Protein AF-0000000080756084 (afdb_homodimer)

Nearest PDB structures (foldseek):
  3s63-assembly1_A  TM=6.497E-01  e=8.243E-01  Necator americanus
  2gtg-assem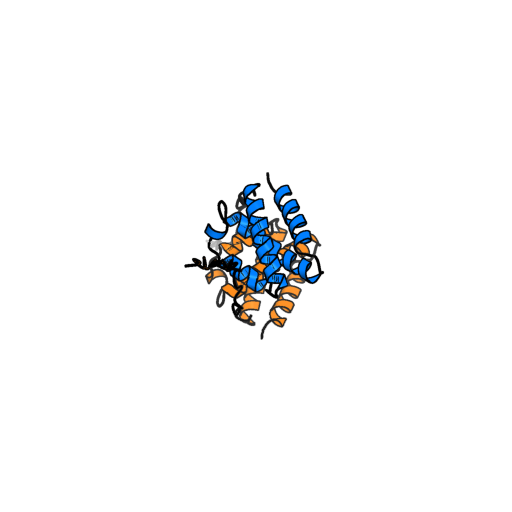bly1_A  TM=6.705E-01  e=2.806E+00  Homo sapiens
  2gtg-assembly1_A  TM=7.069E-01  e=2.444E+00  Homo sapiens
  6xtt-assembly1_B  TM=3.246E-01  e=5.661E+00  Legionella pneumophila

Solvent-accessible surface area (backbone atoms only — not comparable to full-atom values): 13579 Å² total; per-residue (Å²): 134,83,78,76,76,78,78,76,74,75,75,75,73,77,71,70,78,59,79,72,76,59,82,65,75,68,70,75,51,44,73,67,39,39,54,48,40,48,56,50,47,51,53,51,48,53,42,39,73,72,65,51,47,62,64,56,51,52,52,50,62,68,68,48,56,57,73,80,48,42,84,65,15,65,56,34,49,48,54,51,53,59,41,39,51,56,51,50,52,42,49,74,73,64,53,51,65,69,61,53,50,52,49,50,49,51,58,46,56,69,59,36,118,135,85,78,77,78,76,77,75,74,74,77,75,72,75,72,69,79,59,79,72,76,59,82,63,76,68,72,75,49,44,72,68,38,39,54,47,40,48,57,52,47,50,52,50,48,52,41,37,74,73,65,49,47,62,65,57,50,51,50,48,63,69,68,49,56,58,72,80,47,43,84,64,15,67,56,34,49,50,53,50,52,59,41,38,52,56,53,50,52,41,49,75,72,64,54,52,66,70,61,53,49,52,52,51,48,51,58,46,58,70,59,36,118

Radius of gyration: 23.46 Å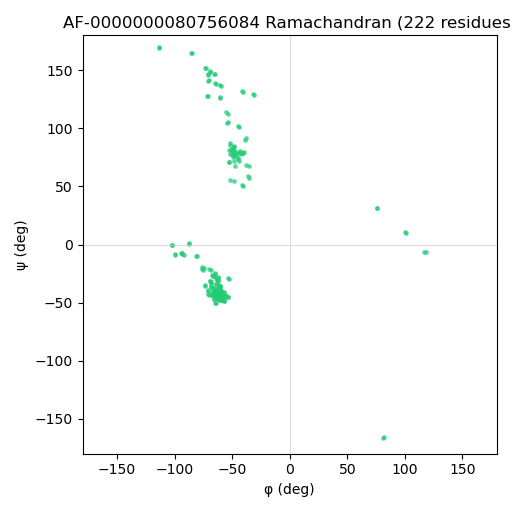; Cα contacts (8 Å, |Δi|>4): 193; chains: 2; bounding box: 44×117×63 Å

Sequence (226 aa):
MLRKTITVLGFLTLISCTPSYAKADVTPLTAEHCKTVKVMARQILIAMQQGATQYQVMQDLNHRSMMDFGKGGEIVKLYLQVNTSAFARNIKKGFRVGQILQIVDKDCNTQVEMLRKTITVLGFLTLISCTPSYAKADVTPLTAEHCKTVKVMARQILIAMQQGATQYQVMQDLNHRSMMDFGKGGEIVKLYLQVNTSAFARNIKKGFRVGQILQIVDKDCNTQVE

Structure (mmCIF, N/CA/C/O backbone):
data_AF-0000000080756084-model_v1
#
loop_
_entity.id
_entity.type
_entity.pdbx_description
1 polymer 'Uncharacterized protein'
#
loop_
_atom_site.group_PDB
_atom_site.id
_atom_site.type_symbol
_atom_site.label_atom_id
_atom_site.label_alt_id
_atom_site.label_comp_id
_atom_site.label_asym_id
_atom_site.label_entity_id
_atom_site.label_seq_id
_atom_site.pdbx_PDB_ins_code
_atom_site.Cartn_x
_atom_site.Cartn_y
_atom_site.Cartn_z
_atom_site.occupancy
_atom_site.B_iso_or_equiv
_atom_site.auth_seq_id
_atom_site.auth_comp_id
_atom_site.auth_asym_id
_atom_site.auth_atom_id
_atom_site.pdbx_PDB_model_num
ATOM 1 N N . MET A 1 1 ? 6.473 -52.312 -44.094 1 36.41 1 MET A N 1
ATOM 2 C CA . MET A 1 1 ? 6.602 -50.875 -44.031 1 36.41 1 MET A CA 1
ATOM 3 C C . MET A 1 1 ? 5.957 -50.312 -42.75 1 36.41 1 MET A C 1
ATOM 5 O O . MET A 1 1 ? 4.734 -50.344 -42.625 1 36.41 1 MET A O 1
ATOM 9 N N . LEU A 1 2 ? 6.531 -50.688 -41.562 1 47.19 2 LEU A N 1
ATOM 10 C CA . LEU A 1 2 ? 6.207 -50.312 -40.188 1 47.19 2 LEU A CA 1
ATOM 11 C C . LEU A 1 2 ? 6.141 -48.812 -40.031 1 47.19 2 LEU A C 1
ATOM 13 O O . LEU A 1 2 ? 7.129 -48.094 -40.281 1 47.19 2 LEU A O 1
ATOM 17 N N . ARG A 1 3 ? 4.969 -48.125 -40.312 1 45.34 3 ARG A N 1
ATOM 18 C CA . ARG A 1 3 ? 4.66 -46.719 -40.125 1 45.34 3 ARG A CA 1
ATOM 19 C C . ARG A 1 3 ? 4.961 -46.281 -38.688 1 45.34 3 ARG A C 1
ATOM 21 O O . ARG A 1 3 ? 4.383 -46.812 -37.75 1 45.34 3 ARG A O 1
ATOM 28 N N . LYS A 1 4 ? 6.195 -46 -38.375 1 43.94 4 LYS A N 1
ATOM 29 C CA . LYS A 1 4 ? 6.621 -45.344 -37.125 1 43.94 4 LYS A CA 1
ATOM 30 C C . LYS A 1 4 ? 5.828 -44.062 -36.906 1 43.94 4 LYS A C 1
ATOM 32 O O . LYS A 1 4 ? 5.91 -43.125 -37.688 1 43.94 4 LYS A O 1
ATOM 37 N N . THR A 1 5 ? 4.559 -44.125 -36.438 1 41.75 5 THR A N 1
ATOM 38 C CA . THR A 1 5 ? 3.82 -42.969 -35.969 1 41.75 5 THR A CA 1
ATOM 39 C C . THR A 1 5 ? 4.648 -42.156 -34.969 1 41.75 5 THR A C 1
ATOM 41 O O . THR A 1 5 ? 5.02 -42.688 -33.906 1 41.75 5 THR A O 1
ATOM 44 N N . ILE A 1 6 ? 5.535 -41.25 -35.312 1 40.22 6 ILE A N 1
ATOM 45 C CA . ILE A 1 6 ? 6.211 -40.25 -34.5 1 40.22 6 ILE A CA 1
ATOM 46 C C . ILE A 1 6 ? 5.188 -39.5 -33.656 1 40.22 6 ILE A C 1
ATOM 48 O O . ILE A 1 6 ? 4.305 -38.812 -34.188 1 40.22 6 ILE A O 1
ATOM 52 N N . THR A 1 7 ? 4.688 -40 -32.5 1 36.44 7 THR A N 1
ATOM 53 C CA . THR A 1 7 ? 3.936 -39.25 -31.5 1 36.44 7 THR A CA 1
ATOM 54 C C . THR A 1 7 ? 4.652 -37.969 -31.141 1 36.44 7 THR A C 1
ATOM 56 O O . THR A 1 7 ? 5.734 -37.969 -30.547 1 36.44 7 THR A O 1
ATOM 59 N N . VAL A 1 8 ? 4.602 -36.938 -31.969 1 39.16 8 VAL A N 1
ATOM 60 C CA . VAL A 1 8 ? 5.008 -35.594 -31.578 1 39.16 8 VAL A CA 1
ATOM 61 C C . VAL A 1 8 ? 4.277 -35.156 -30.297 1 39.16 8 VAL A C 1
ATOM 63 O O . VAL A 1 8 ? 3.062 -34.969 -30.312 1 39.16 8 VAL A O 1
ATOM 66 N N . LEU A 1 9 ? 4.629 -35.75 -29.141 1 43.31 9 LEU A N 1
ATOM 67 C CA . LEU A 1 9 ? 4.207 -35.188 -27.875 1 43.31 9 LEU A CA 1
ATOM 68 C C . LEU A 1 9 ? 4.492 -33.688 -27.844 1 43.31 9 LEU A C 1
ATOM 70 O O . LEU A 1 9 ? 5.652 -33.281 -27.797 1 43.31 9 LEU A O 1
ATOM 74 N N . GLY A 1 10 ? 3.693 -32.875 -28.438 1 38.28 10 GLY A N 1
ATOM 75 C CA . GLY A 1 10 ? 3.713 -31.422 -28.25 1 38.28 10 GLY A CA 1
ATOM 76 C C . GLY A 1 10 ? 3.867 -31.016 -26.797 1 38.28 10 GLY A C 1
ATOM 77 O O . GLY A 1 10 ? 2.975 -31.266 -25.984 1 38.28 10 GLY A O 1
ATOM 78 N N . PHE A 1 11 ? 5.082 -31.031 -26.25 1 36.97 11 PHE A N 1
ATOM 79 C CA . PHE A 1 11 ? 5.363 -30.328 -25 1 36.97 11 PHE A CA 1
ATOM 80 C C . PHE A 1 11 ? 4.746 -28.938 -25.016 1 36.97 11 PHE A C 1
ATOM 82 O O . PHE A 1 11 ? 5.234 -28.031 -25.703 1 36.97 11 PHE A O 1
ATOM 89 N N . LEU A 1 12 ? 3.426 -28.781 -24.891 1 36.09 12 LEU A N 1
ATOM 90 C CA . LEU A 1 12 ? 2.846 -27.484 -24.531 1 36.09 12 LEU A CA 1
ATOM 91 C C . LEU A 1 12 ? 3.607 -26.859 -23.359 1 36.09 12 LEU A C 1
ATOM 93 O O . LEU A 1 12 ? 3.568 -27.375 -22.25 1 36.09 12 LEU A O 1
ATOM 97 N N . THR A 1 13 ? 4.762 -26.266 -23.609 1 32.84 13 THR A N 1
ATOM 98 C CA . THR A 1 13 ? 5.367 -25.375 -22.625 1 32.84 13 THR A CA 1
ATOM 99 C C . THR A 1 13 ? 4.348 -24.359 -22.109 1 32.84 13 THR A C 1
ATOM 101 O O . THR A 1 13 ? 3.93 -23.469 -22.844 1 32.84 13 THR A O 1
ATOM 104 N N . LEU A 1 14 ? 3.436 -24.719 -21.234 1 33.22 14 LEU A N 1
ATOM 105 C CA . LEU A 1 14 ? 2.797 -23.719 -20.375 1 33.22 14 LEU A CA 1
ATOM 106 C C . LEU A 1 14 ? 3.795 -22.656 -19.938 1 33.22 14 LEU A C 1
ATOM 108 O O . LEU A 1 14 ? 4.594 -22.891 -19.031 1 33.22 14 LEU A O 1
ATOM 112 N N . ILE A 1 15 ? 4.273 -21.797 -20.891 1 33.47 15 ILE A N 1
ATOM 113 C CA . ILE A 1 15 ? 4.914 -20.562 -20.453 1 33.47 15 ILE A CA 1
ATOM 114 C C . ILE A 1 15 ? 4.043 -19.859 -19.422 1 33.47 15 ILE A C 1
ATOM 116 O O . ILE A 1 15 ? 2.984 -19.328 -19.75 1 33.47 15 ILE A O 1
ATOM 120 N N . SER A 1 16 ? 3.979 -20.406 -18.25 1 33.06 16 SER A N 1
ATOM 121 C CA . SER A 1 16 ? 3.461 -19.594 -17.156 1 33.06 16 SER A CA 1
ATOM 122 C C . SER A 1 16 ? 3.977 -18.172 -17.234 1 33.06 16 SER A C 1
ATOM 124 O O . SER A 1 16 ? 5.184 -17.938 -17.156 1 33.06 16 SER A O 1
ATOM 126 N N . CYS A 1 17 ? 3.406 -17.328 -18.094 1 36.5 17 CYS A N 1
ATOM 127 C CA . CYS A 1 17 ? 3.656 -15.898 -18.047 1 36.5 17 CYS A CA 1
ATOM 128 C C . CYS A 1 17 ? 3.805 -15.414 -16.609 1 36.5 17 CYS A C 1
ATOM 130 O O . CYS A 1 17 ? 2.811 -15.133 -15.938 1 36.5 17 CYS A O 1
ATOM 132 N N . THR A 1 18 ? 4.746 -15.953 -15.898 1 40.41 18 THR A N 1
ATOM 133 C CA . THR A 1 18 ? 5.043 -15.297 -14.633 1 40.41 18 THR A CA 1
ATOM 134 C C . THR A 1 18 ? 5.363 -13.82 -14.852 1 40.41 18 THR A C 1
ATOM 136 O O . THR A 1 18 ? 6.168 -13.477 -15.727 1 40.41 18 THR A O 1
ATOM 139 N N . PRO A 1 19 ? 4.461 -12.984 -14.531 1 41.97 19 PRO A N 1
ATOM 140 C CA . PRO A 1 19 ? 4.895 -11.586 -14.648 1 41.97 19 PRO A CA 1
ATOM 141 C C . PRO A 1 19 ? 6.344 -11.383 -14.219 1 41.97 19 PRO A C 1
ATOM 143 O O . PRO A 1 19 ? 6.742 -11.844 -13.148 1 41.97 19 PRO A O 1
ATOM 146 N N . SER A 1 20 ? 7.27 -11.469 -15.164 1 41.06 20 SER A N 1
ATOM 147 C CA . SER A 1 20 ? 8.664 -11.125 -14.898 1 41.06 20 SER A CA 1
ATOM 148 C C . SER A 1 20 ? 8.773 -9.852 -14.078 1 41.06 20 SER A C 1
ATOM 150 O O . SER A 1 20 ? 8.398 -8.773 -14.547 1 41.06 20 SER A O 1
ATOM 152 N N . TYR A 1 21 ? 8.57 -9.984 -12.82 1 44.44 21 TYR A N 1
ATOM 153 C CA . TYR A 1 21 ? 9.008 -8.82 -12.062 1 44.44 21 TYR A CA 1
ATOM 154 C C . TYR A 1 21 ? 10.445 -8.461 -12.406 1 44.44 21 TYR A C 1
ATOM 156 O O . TYR A 1 21 ? 11.391 -9.07 -11.891 1 44.44 21 TYR A O 1
ATOM 164 N N . ALA A 1 22 ? 10.688 -8.242 -13.758 1 41.91 22 ALA A N 1
ATOM 165 C CA . ALA A 1 22 ? 12.016 -7.695 -14.047 1 41.91 22 ALA A CA 1
ATOM 166 C C . ALA A 1 22 ? 12.5 -6.805 -12.906 1 41.91 22 ALA A C 1
ATOM 168 O O . ALA A 1 22 ? 11.703 -6.152 -12.234 1 41.91 22 ALA A O 1
ATOM 169 N N . LYS A 1 23 ? 13.688 -7.066 -12.453 1 48.66 23 LYS A N 1
ATOM 170 C CA . LYS A 1 23 ? 14.367 -6.148 -11.539 1 48.66 23 LYS A CA 1
ATOM 171 C C . LYS A 1 23 ? 14.148 -4.695 -11.953 1 48.66 23 LYS A C 1
ATOM 173 O O . LYS A 1 23 ? 14.891 -4.16 -12.781 1 48.66 23 LYS A O 1
ATOM 178 N N . ALA A 1 24 ? 12.93 -4.379 -12.164 1 49.09 24 ALA A N 1
ATOM 179 C CA . ALA A 1 24 ? 12.805 -2.949 -12.438 1 49.09 24 ALA A CA 1
ATOM 180 C C . ALA A 1 24 ? 13.648 -2.127 -11.469 1 49.09 24 ALA A C 1
ATOM 182 O O . ALA A 1 24 ? 13.547 -2.303 -10.25 1 49.09 24 ALA A O 1
ATOM 183 N N . ASP A 1 25 ? 14.711 -1.733 -11.961 1 57.78 25 ASP A N 1
ATOM 184 C CA . ASP A 1 25 ? 15.586 -0.833 -11.219 1 57.78 25 ASP A CA 1
ATOM 185 C C . ASP A 1 25 ? 14.797 0.332 -10.617 1 57.78 25 ASP A C 1
ATOM 187 O O . ASP A 1 25 ? 14.281 1.179 -11.352 1 57.78 25 ASP A O 1
ATOM 191 N N . VAL A 1 26 ? 14.156 0.01 -9.477 1 63.12 26 VAL A N 1
ATOM 192 C CA . VAL A 1 26 ? 13.586 1.165 -8.797 1 63.12 26 VAL A CA 1
ATOM 193 C C . VAL A 1 26 ? 14.656 2.225 -8.578 1 63.12 26 VAL A C 1
ATOM 195 O O . VAL A 1 26 ? 15.773 1.908 -8.156 1 63.12 26 VAL A O 1
ATOM 198 N N . THR A 1 27 ? 14.492 3.311 -9.258 1 74.38 27 THR A N 1
ATOM 199 C CA . THR A 1 27 ? 15.375 4.441 -8.992 1 74.38 27 THR A CA 1
ATOM 200 C C . THR A 1 27 ? 15.625 4.59 -7.492 1 74.38 27 THR A C 1
ATOM 202 O O . THR A 1 27 ? 14.688 4.512 -6.691 1 74.38 27 THR A O 1
ATOM 205 N N . PRO A 1 28 ? 16.844 4.723 -7.195 1 83.88 28 PRO A N 1
ATOM 206 C CA . PRO A 1 28 ? 17.156 4.828 -5.766 1 83.88 28 PRO A CA 1
ATOM 207 C C . PRO A 1 28 ? 16.594 6.098 -5.133 1 83.88 28 PRO A C 1
ATOM 209 O O . PRO A 1 28 ? 16.5 7.137 -5.793 1 83.88 28 PRO A O 1
ATOM 212 N N . LEU A 1 29 ? 16.234 5.988 -3.963 1 90.69 29 LEU A N 1
ATOM 213 C CA . LEU A 1 29 ? 15.797 7.125 -3.16 1 90.69 29 LEU A CA 1
ATOM 214 C C . LEU A 1 29 ? 16.938 8.109 -2.951 1 90.69 29 LEU A C 1
ATOM 216 O O . LEU A 1 29 ? 18.094 7.703 -2.752 1 90.69 29 LEU A O 1
ATOM 220 N N . THR A 1 30 ? 16.719 9.414 -3.031 1 91.31 30 THR A N 1
ATOM 221 C CA . THR A 1 30 ? 17.672 10.469 -2.705 1 91.31 30 THR A CA 1
ATOM 222 C C . THR A 1 30 ? 17.203 11.258 -1.488 1 91.31 30 THR A C 1
ATOM 224 O O . THR A 1 30 ? 16.047 11.133 -1.06 1 91.31 30 THR A O 1
ATOM 227 N N . ALA A 1 31 ? 18.109 12.102 -0.979 1 92.06 31 ALA A N 1
ATOM 228 C CA . ALA A 1 31 ? 17.766 12.953 0.156 1 92.06 31 ALA A CA 1
ATOM 229 C C . ALA A 1 31 ? 16.609 13.883 -0.194 1 92.06 31 ALA A C 1
ATOM 231 O O . ALA A 1 31 ? 15.75 14.172 0.651 1 92.06 31 ALA A O 1
ATOM 232 N N . GLU A 1 32 ? 16.578 14.328 -1.408 1 92.81 32 GLU A N 1
ATOM 233 C CA . GLU A 1 32 ? 15.5 15.211 -1.856 1 92.81 32 GLU A CA 1
ATOM 234 C C . GLU A 1 32 ? 14.156 14.484 -1.862 1 92.81 32 GLU A C 1
ATOM 236 O O . GLU A 1 32 ? 13.133 15.062 -1.486 1 92.81 32 GLU A O 1
ATOM 241 N N . HIS A 1 33 ? 14.117 13.289 -2.285 1 94.56 33 HIS A N 1
ATOM 242 C CA . HIS A 1 33 ? 12.906 12.492 -2.215 1 94.56 33 HIS A CA 1
ATOM 243 C C . HIS A 1 33 ? 12.398 12.383 -0.78 1 94.56 33 HIS A C 1
ATOM 245 O O . HIS A 1 33 ? 11.195 12.523 -0.53 1 94.56 33 HIS A O 1
ATOM 251 N N . CYS A 1 34 ? 13.375 12.195 0.138 1 96.25 34 CYS A N 1
ATOM 252 C CA . CYS A 1 34 ? 12.992 11.977 1.527 1 96.25 34 CYS A CA 1
ATOM 253 C C . CYS A 1 34 ? 12.391 13.234 2.137 1 96.25 34 CYS A C 1
ATOM 255 O O . CYS A 1 34 ? 11.492 13.156 2.979 1 96.25 34 CYS A O 1
ATOM 257 N N . LYS A 1 35 ? 12.875 14.375 1.682 1 94.88 35 LYS A N 1
ATOM 258 C CA . LYS A 1 35 ? 12.258 15.625 2.121 1 94.88 35 LYS A CA 1
ATOM 259 C C . LYS A 1 35 ? 10.805 15.703 1.673 1 94.88 35 LYS A C 1
ATOM 261 O O . LYS A 1 35 ? 9.922 16.047 2.463 1 94.88 35 LYS A O 1
ATOM 266 N N . THR A 1 36 ? 10.609 15.375 0.479 1 95.56 36 THR A N 1
ATOM 267 C CA . THR A 1 36 ? 9.258 15.398 -0.064 1 95.56 36 THR A CA 1
ATOM 268 C C . THR A 1 36 ? 8.383 14.344 0.61 1 95.56 36 THR A C 1
ATOM 270 O O . THR A 1 36 ? 7.23 14.609 0.947 1 95.56 36 THR A O 1
ATOM 273 N N . VAL A 1 37 ? 8.906 13.141 0.832 1 96.75 37 VAL A N 1
ATOM 274 C CA . VAL A 1 37 ? 8.203 12.07 1.525 1 96.75 37 VAL A CA 1
ATOM 275 C C . VAL A 1 37 ? 7.738 12.555 2.896 1 96.75 37 VAL A C 1
ATOM 277 O O . VAL A 1 37 ? 6.59 12.336 3.285 1 96.75 37 VAL A O 1
ATOM 280 N N . LYS A 1 38 ? 8.578 13.219 3.562 1 96.81 38 LYS A N 1
ATOM 281 C CA . LYS A 1 38 ? 8.25 13.68 4.91 1 96.81 38 LYS A CA 1
ATOM 282 C C . LYS A 1 38 ? 7.078 14.656 4.887 1 96.81 38 LYS A C 1
ATOM 284 O O . LYS A 1 38 ? 6.16 14.547 5.703 1 96.81 38 LYS A O 1
ATOM 289 N N . VAL A 1 39 ? 7.129 15.555 3.996 1 95.94 39 VAL A N 1
ATOM 290 C CA . VAL A 1 39 ? 6.07 16.547 3.875 1 95.94 39 VAL A CA 1
ATOM 291 C C . VAL A 1 39 ? 4.746 15.859 3.555 1 95.94 39 VAL A C 1
ATOM 293 O O . VAL A 1 39 ? 3.734 16.109 4.211 1 95.94 39 VAL A O 1
ATOM 296 N N . MET A 1 40 ? 4.762 15.023 2.666 1 96.69 40 MET A N 1
ATOM 297 C CA . MET A 1 40 ? 3.531 14.375 2.225 1 96.69 40 MET A CA 1
ATOM 298 C C . MET A 1 40 ? 3.051 13.359 3.26 1 96.69 40 MET A C 1
ATOM 300 O O . MET A 1 40 ? 1.847 13.195 3.459 1 96.69 40 MET A O 1
ATOM 304 N N . ALA A 1 41 ? 4.004 12.703 3.918 1 97.88 41 ALA A N 1
ATOM 305 C CA . ALA A 1 41 ? 3.635 11.797 5.004 1 97.88 41 ALA A CA 1
ATOM 306 C C . ALA A 1 41 ? 2.893 12.539 6.109 1 97.88 41 ALA A C 1
ATOM 308 O O . ALA A 1 41 ? 1.926 12.023 6.676 1 97.88 41 ALA A O 1
ATOM 309 N N . ARG A 1 42 ? 3.342 13.734 6.406 1 97.88 42 ARG A N 1
ATOM 310 C CA . ARG A 1 42 ? 2.654 14.531 7.414 1 97.88 42 ARG A CA 1
ATOM 311 C C . ARG A 1 42 ? 1.196 14.766 7.027 1 97.88 42 ARG A C 1
ATOM 313 O O . ARG A 1 42 ? 0.299 14.617 7.859 1 97.88 42 ARG A O 1
ATOM 320 N N . GLN A 1 43 ? 1.003 15.062 5.789 1 96.94 43 GLN A N 1
ATOM 321 C CA . GLN A 1 43 ? -0.355 15.289 5.305 1 96.94 43 GLN A CA 1
ATOM 322 C C . GLN A 1 43 ? -1.198 14.023 5.414 1 96.94 43 GLN A C 1
ATOM 324 O O . GLN A 1 43 ? -2.35 14.07 5.852 1 96.94 43 GLN A O 1
ATOM 329 N N . ILE A 1 44 ? -0.677 12.969 5.066 1 97.75 44 ILE A N 1
ATOM 330 C CA . ILE A 1 44 ? -1.36 11.68 5.113 1 97.75 44 ILE A CA 1
ATOM 331 C C . ILE A 1 44 ? -1.71 11.328 6.559 1 97.75 44 ILE A C 1
ATOM 333 O O . ILE A 1 44 ? -2.848 10.961 6.859 1 97.75 44 ILE A O 1
ATOM 337 N N . LEU A 1 45 ? -0.757 11.5 7.449 1 98.06 45 LEU A N 1
ATOM 338 C CA 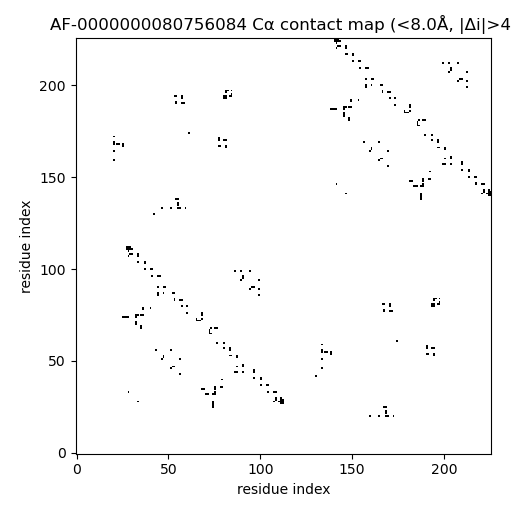. LEU A 1 45 ? -0.951 11.164 8.852 1 98.06 45 LEU A CA 1
ATOM 339 C C . LEU A 1 45 ? -2.016 12.047 9.492 1 98.06 45 LEU A C 1
ATOM 341 O O . LEU A 1 45 ? -2.848 11.57 10.266 1 98.06 45 LEU A O 1
ATOM 345 N N . ILE A 1 46 ? -2.029 13.297 9.156 1 97.19 46 ILE A N 1
ATOM 346 C CA . ILE A 1 46 ? -3.043 14.219 9.664 1 97.19 46 ILE A CA 1
ATOM 347 C C . ILE A 1 46 ? -4.418 13.805 9.141 1 97.19 46 ILE A C 1
ATOM 349 O O . ILE A 1 46 ? -5.391 13.758 9.898 1 97.19 46 ILE A O 1
ATOM 353 N N . ALA A 1 47 ? -4.473 13.461 7.891 1 96.25 47 ALA A N 1
ATOM 354 C CA . ALA A 1 47 ? -5.734 13 7.324 1 96.25 47 ALA A CA 1
ATOM 355 C C . ALA A 1 47 ? -6.227 11.742 8.039 1 96.25 47 ALA A C 1
ATOM 357 O O . ALA A 1 47 ? -7.418 11.617 8.328 1 96.25 47 ALA A O 1
ATOM 358 N N . MET A 1 48 ? -5.328 10.883 8.32 1 95.75 48 MET A N 1
ATOM 359 C CA . MET A 1 48 ? -5.703 9.641 8.984 1 95.75 48 MET A CA 1
ATOM 360 C C . MET A 1 48 ? -6.16 9.906 10.422 1 95.75 48 MET A C 1
ATOM 362 O O . MET A 1 48 ? -7.078 9.258 10.914 1 95.75 48 MET A O 1
ATOM 366 N N . GLN A 1 49 ? -5.547 10.812 11.039 1 95.19 49 GLN A N 1
ATOM 367 C CA . GLN A 1 49 ? -5.973 11.195 12.375 1 95.19 49 GLN A CA 1
ATOM 368 C C . GLN A 1 49 ? -7.391 11.766 12.359 1 95.19 49 GLN A C 1
ATOM 370 O O . GLN A 1 49 ? -8.117 11.648 13.352 1 95.19 49 GLN A O 1
ATOM 375 N N . GLN A 1 50 ? -7.684 12.328 11.297 1 93.75 50 GLN A N 1
ATOM 376 C CA . GLN A 1 50 ? -9 12.93 11.148 1 93.75 50 GLN A CA 1
ATOM 377 C C . GLN A 1 50 ? -10.023 11.922 10.633 1 93.75 50 GLN A C 1
ATOM 379 O O . GLN A 1 50 ? -11.172 12.273 10.352 1 93.75 50 GLN A O 1
ATOM 384 N N . GLY A 1 51 ? -9.609 10.625 10.398 1 92.56 51 GLY A N 1
ATOM 385 C CA . GLY A 1 51 ? -10.586 9.586 10.109 1 92.56 51 GLY A CA 1
ATOM 386 C C . GLY A 1 51 ? -10.414 8.969 8.734 1 92.56 51 GLY A C 1
ATOM 387 O O . GLY A 1 51 ? -11.117 8.023 8.383 1 92.56 51 GLY A O 1
ATOM 388 N N . ALA A 1 52 ? -9.484 9.523 7.891 1 94.06 52 ALA A N 1
ATOM 389 C CA . ALA A 1 52 ? -9.258 8.906 6.586 1 94.06 52 ALA A CA 1
ATOM 390 C C . ALA A 1 52 ? -8.781 7.465 6.727 1 94.06 52 ALA A C 1
ATOM 392 O O . ALA A 1 52 ? -7.93 7.164 7.566 1 94.06 52 ALA A O 1
ATOM 393 N N . THR A 1 53 ? -9.32 6.609 5.914 1 92.06 53 THR A N 1
ATOM 394 C CA . THR A 1 53 ? -8.906 5.211 5.91 1 92.06 53 THR A CA 1
ATOM 395 C C . THR A 1 53 ? -7.684 5.016 5.02 1 92.06 53 THR A C 1
ATOM 397 O O . THR A 1 53 ? -7.344 5.887 4.219 1 92.06 53 THR A O 1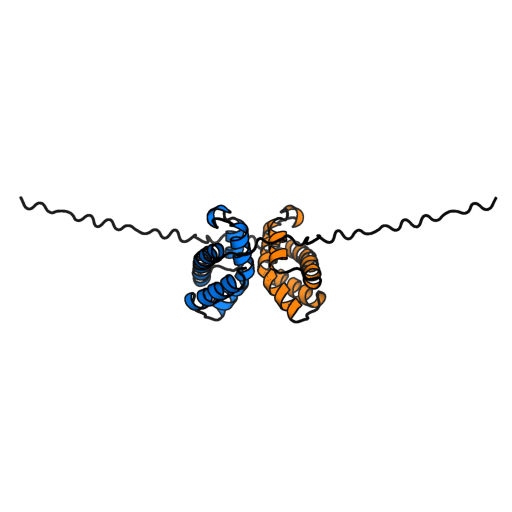
ATOM 400 N N . GLN A 1 54 ? -7.051 3.896 5.184 1 93.62 54 GLN A N 1
ATOM 401 C CA . GLN A 1 54 ? -5.922 3.568 4.32 1 93.62 54 GLN A CA 1
ATOM 402 C C . GLN A 1 54 ? -6.363 3.453 2.863 1 93.62 54 GLN A C 1
ATOM 404 O O . GLN A 1 54 ? -5.594 3.766 1.951 1 93.62 54 GLN A O 1
ATOM 409 N N . TYR A 1 55 ? -7.609 3.094 2.607 1 92.81 55 TYR A N 1
ATOM 410 C CA . TYR A 1 55 ? -8.141 3 1.251 1 92.81 55 TYR A CA 1
ATOM 411 C C . TYR A 1 55 ? -8.305 4.383 0.635 1 92.81 55 TYR A C 1
ATOM 413 O O . TYR A 1 55 ? -7.953 4.602 -0.526 1 92.81 55 TYR A O 1
ATOM 421 N N . GLN A 1 56 ? -8.789 5.266 1.379 1 93.06 56 GLN A N 1
ATOM 422 C CA . GLN A 1 56 ? -8.953 6.637 0.903 1 93.06 56 GLN A CA 1
ATOM 423 C C . GLN A 1 56 ? -7.602 7.281 0.608 1 93.06 56 GLN A C 1
ATOM 425 O O . GLN A 1 56 ? -7.441 7.957 -0.409 1 93.06 56 GLN A O 1
ATOM 430 N N . VAL A 1 57 ? -6.68 7.004 1.426 1 96.38 57 VAL A N 1
ATOM 431 C CA . VAL A 1 57 ? -5.332 7.531 1.231 1 96.38 57 VAL A CA 1
ATOM 432 C C . VAL A 1 57 ? -4.719 6.93 -0.03 1 96.38 57 VAL A C 1
ATOM 434 O O . VAL A 1 57 ? -4.16 7.648 -0.861 1 96.38 57 VAL A O 1
ATOM 437 N N . MET A 1 58 ? -4.836 5.656 -0.157 1 96.19 58 MET A N 1
ATOM 438 C CA . MET A 1 58 ? -4.277 4.98 -1.321 1 96.19 58 MET A CA 1
ATOM 439 C C . MET A 1 58 ? -4.938 5.465 -2.605 1 96.19 58 MET A C 1
ATOM 441 O O . MET A 1 58 ? -4.262 5.676 -3.617 1 96.19 58 MET A O 1
ATOM 445 N N . GLN A 1 59 ? -6.215 5.719 -2.586 1 94.31 59 GLN A N 1
ATOM 446 C CA . GLN A 1 59 ? -6.938 6.258 -3.732 1 94.31 59 GLN A CA 1
ATOM 447 C C . GLN A 1 59 ? -6.43 7.648 -4.105 1 94.31 59 GLN A C 1
ATOM 449 O O . GLN A 1 59 ? -6.219 7.941 -5.285 1 94.31 59 GLN A O 1
ATOM 454 N N . ASP A 1 60 ? -6.273 8.398 -3.143 1 94.44 60 ASP A N 1
ATOM 455 C CA . ASP A 1 60 ? -5.746 9.742 -3.359 1 94.44 60 ASP A CA 1
ATOM 456 C C . ASP A 1 60 ? -4.363 9.695 -4.004 1 94.44 60 ASP A C 1
ATOM 458 O O . ASP A 1 60 ? -4.105 10.398 -4.984 1 94.44 60 ASP A O 1
ATOM 462 N N . LEU A 1 61 ? -3.488 8.828 -3.447 1 96.69 61 LEU A N 1
ATOM 463 C CA . LEU A 1 61 ? -2.139 8.688 -3.982 1 96.69 61 LEU A CA 1
ATOM 464 C C . LEU A 1 61 ? -2.176 8.203 -5.426 1 96.69 61 LEU A C 1
ATOM 466 O O . LEU A 1 61 ? -1.353 8.617 -6.246 1 96.69 61 LEU A O 1
ATOM 470 N N . ASN A 1 62 ? -3.088 7.395 -5.73 1 94.44 62 ASN A N 1
ATOM 471 C CA . ASN A 1 62 ? -3.211 6.863 -7.082 1 94.44 62 ASN A CA 1
ATOM 472 C C . ASN A 1 62 ? -3.646 7.938 -8.07 1 94.44 62 ASN A C 1
ATOM 474 O O . ASN A 1 62 ? -3.244 7.914 -9.234 1 94.44 62 ASN A O 1
ATOM 478 N N . HIS A 1 63 ? -4.379 8.836 -7.656 1 92.56 63 HIS A N 1
ATOM 479 C CA . HIS A 1 63 ? -4.996 9.781 -8.578 1 92.56 63 HIS A CA 1
ATOM 480 C C . HIS A 1 63 ? -4.227 11.102 -8.617 1 92.56 63 HIS A C 1
ATOM 482 O O . HIS A 1 63 ? -4.477 11.945 -9.477 1 92.56 63 HIS A O 1
ATOM 488 N N . ARG A 1 64 ? -3.326 11.18 -7.75 1 92.62 64 ARG A N 1
ATOM 489 C CA . ARG A 1 64 ? -2.555 12.414 -7.715 1 92.62 64 ARG A CA 1
ATOM 490 C C . ARG A 1 64 ? -1.626 12.516 -8.922 1 92.62 64 ARG A C 1
ATOM 492 O O . ARG A 1 64 ? -1.085 11.508 -9.383 1 92.62 64 ARG A O 1
ATOM 499 N N . SER A 1 65 ? -1.513 13.727 -9.266 1 92.38 65 SER A N 1
ATOM 500 C CA . SER A 1 65 ? -0.566 13.961 -10.352 1 92.38 65 SER A CA 1
ATOM 501 C C . SER A 1 65 ? 0.87 13.727 -9.891 1 92.38 65 SER A C 1
ATOM 503 O O . SER A 1 65 ? 1.221 14.031 -8.75 1 92.38 65 SER A O 1
ATOM 505 N N . MET A 1 66 ? 1.666 13.258 -10.914 1 89.69 66 MET A N 1
ATOM 506 C CA . MET A 1 66 ? 3.072 13.023 -10.594 1 89.69 66 MET A CA 1
ATOM 507 C C . MET A 1 66 ? 3.77 14.336 -10.242 1 89.69 66 MET A C 1
ATOM 509 O O . MET A 1 66 ? 4.719 14.344 -9.461 1 89.69 66 MET A O 1
ATOM 513 N N . MET A 1 67 ? 3.266 15.422 -10.727 1 88.75 67 MET A N 1
ATOM 514 C CA . MET A 1 67 ? 3.842 16.734 -10.438 1 88.75 67 MET A CA 1
ATOM 515 C C . MET A 1 67 ? 3.668 17.094 -8.969 1 88.75 67 MET A C 1
ATOM 517 O O . MET A 1 67 ? 4.5 17.797 -8.398 1 88.75 67 MET A O 1
ATOM 521 N N . ASP A 1 68 ? 2.688 16.562 -8.336 1 88.75 68 ASP A N 1
ATOM 522 C CA . ASP A 1 68 ? 2.41 16.828 -6.93 1 88.75 68 ASP A CA 1
ATOM 523 C C . ASP A 1 68 ? 3.475 16.203 -6.031 1 88.75 68 ASP A C 1
ATOM 525 O O . ASP A 1 68 ? 3.654 16.625 -4.887 1 88.75 68 ASP A O 1
ATOM 529 N N . PHE A 1 69 ? 4.145 15.227 -6.621 1 91.44 69 PHE A N 1
ATOM 530 C CA . PHE A 1 69 ? 5.152 14.523 -5.836 1 91.44 69 PHE A CA 1
ATOM 531 C C . PHE A 1 69 ? 6.531 15.133 -6.055 1 91.44 69 PHE A C 1
ATOM 533 O O . PHE A 1 69 ? 7.5 14.742 -5.402 1 91.44 69 PHE A O 1
ATOM 540 N N . GLY A 1 70 ? 6.637 16.047 -6.988 1 86.62 70 GLY A N 1
ATOM 541 C CA . GLY A 1 70 ? 7.91 16.688 -7.266 1 86.62 70 GLY A CA 1
ATOM 542 C C . GLY A 1 70 ? 8.812 15.859 -8.156 1 86.62 70 GLY A C 1
ATOM 543 O O . GLY A 1 70 ? 8.352 14.93 -8.836 1 86.62 70 GLY A O 1
ATOM 544 N N . LYS A 1 71 ? 10.172 16.297 -8.219 1 86.12 71 LYS A N 1
ATOM 545 C CA . LYS A 1 71 ? 11.164 15.562 -9 1 86.12 71 LYS A CA 1
ATOM 546 C C . LYS A 1 71 ? 11.32 14.133 -8.5 1 86.12 71 LYS A C 1
ATOM 548 O O . LYS A 1 71 ? 11.508 13.906 -7.301 1 86.12 71 LYS A O 1
ATOM 553 N N . GLY A 1 72 ? 11.188 13.203 -9.445 1 88.31 72 GLY A N 1
ATOM 554 C CA . GLY A 1 72 ? 11.211 11.805 -9.039 1 88.31 72 GLY A CA 1
ATOM 555 C C . GLY A 1 72 ? 9.914 11.352 -8.383 1 88.31 72 GLY A C 1
ATOM 556 O O . GLY A 1 72 ? 9.938 10.547 -7.449 1 88.31 72 GLY A O 1
ATOM 557 N N . GLY A 1 73 ? 8.867 11.883 -8.75 1 92 73 GLY A N 1
ATOM 558 C CA . GLY A 1 73 ? 7.555 11.688 -8.148 1 92 73 GLY A CA 1
ATOM 559 C C . GLY A 1 73 ? 7.164 10.227 -8.023 1 92 73 GLY A C 1
ATOM 560 O O . GLY A 1 73 ? 6.496 9.836 -7.062 1 92 73 GLY A O 1
ATOM 561 N N . GLU A 1 74 ? 7.672 9.484 -8.938 1 91.94 74 GLU A N 1
ATOM 562 C CA . GLU A 1 74 ? 7.289 8.07 -8.906 1 91.94 74 GLU A CA 1
ATOM 563 C C . GLU A 1 74 ? 7.848 7.379 -7.672 1 91.94 74 GLU A C 1
ATOM 565 O O . GLU A 1 74 ? 7.145 6.613 -7.012 1 91.94 74 GLU A O 1
ATOM 570 N N . ILE A 1 75 ? 9.016 7.652 -7.344 1 93.38 75 ILE A N 1
ATOM 571 C CA . ILE A 1 75 ? 9.648 6.996 -6.207 1 93.38 75 ILE A CA 1
ATOM 572 C C . ILE A 1 75 ? 9.023 7.496 -4.906 1 93.38 75 ILE A C 1
ATOM 574 O O . ILE A 1 75 ? 8.844 6.727 -3.963 1 93.38 75 ILE A O 1
ATOM 578 N N . VAL A 1 76 ? 8.75 8.75 -4.871 1 95.62 76 VAL A N 1
ATOM 579 C CA . VAL A 1 76 ? 8.086 9.32 -3.703 1 95.62 76 VAL A CA 1
ATOM 580 C C . VAL A 1 76 ? 6.719 8.672 -3.51 1 95.62 76 VAL A C 1
ATOM 582 O O . VAL A 1 76 ? 6.391 8.219 -2.41 1 95.62 76 VAL A O 1
ATOM 585 N N . LYS A 1 77 ? 6.012 8.594 -4.566 1 96.81 77 LYS A N 1
ATOM 586 C CA . LYS A 1 77 ? 4.699 7.953 -4.539 1 96.81 77 LYS A CA 1
ATOM 587 C C . LYS A 1 77 ? 4.805 6.508 -4.059 1 96.81 77 LYS A C 1
ATOM 589 O O . LYS A 1 77 ? 4.055 6.086 -3.178 1 96.81 77 LYS A O 1
ATOM 594 N N . LEU A 1 78 ? 5.738 5.816 -4.613 1 95.75 78 LEU A N 1
ATOM 595 C CA . LEU A 1 78 ? 5.938 4.414 -4.273 1 95.75 78 LEU A CA 1
ATOM 596 C C . LEU A 1 78 ? 6.246 4.254 -2.787 1 95.75 78 LEU A C 1
ATOM 598 O O . LEU A 1 78 ? 5.664 3.395 -2.117 1 95.75 78 LEU A O 1
ATOM 602 N N . TYR A 1 79 ? 7.086 5.051 -2.322 1 95.56 79 TYR A N 1
ATOM 603 C CA . TYR A 1 79 ? 7.457 4.973 -0.915 1 95.56 79 TYR A CA 1
ATOM 604 C C . TYR A 1 79 ? 6.254 5.219 -0.016 1 95.56 79 TYR A C 1
ATOM 606 O O . TYR A 1 79 ? 6.047 4.496 0.965 1 95.56 79 TYR A O 1
ATOM 614 N N . LEU A 1 80 ? 5.484 6.219 -0.369 1 97.62 80 LEU A N 1
ATOM 615 C CA . LEU A 1 80 ? 4.309 6.551 0.425 1 97.62 80 LEU A CA 1
ATOM 616 C C . LEU A 1 80 ? 3.273 5.434 0.357 1 97.62 80 LEU A C 1
ATOM 618 O O . LEU A 1 80 ? 2.682 5.066 1.375 1 97.62 80 LEU A O 1
ATOM 622 N N . GLN A 1 81 ? 3.092 4.875 -0.762 1 97.25 81 GLN A N 1
ATOM 623 C CA . GLN A 1 81 ? 2.133 3.787 -0.933 1 97.25 81 GLN A CA 1
ATOM 624 C C . GLN A 1 81 ? 2.525 2.57 -0.1 1 97.25 81 GLN A C 1
ATOM 626 O O . GLN A 1 81 ? 1.697 2.012 0.621 1 97.25 81 GLN A O 1
ATOM 631 N N . VAL A 1 82 ? 3.771 2.232 -0.122 1 96.94 82 VAL A N 1
ATOM 632 C CA . VAL A 1 82 ? 4.266 1.057 0.587 1 96.94 82 VAL A CA 1
ATOM 633 C C . VAL A 1 82 ? 4.117 1.262 2.094 1 96.94 82 VAL A C 1
ATOM 635 O O . VAL A 1 82 ? 3.85 0.312 2.832 1 96.94 82 VAL A O 1
ATOM 638 N N . ASN A 1 83 ? 4.121 2.455 2.547 1 97 83 ASN A N 1
ATOM 639 C CA . ASN A 1 83 ? 4.137 2.715 3.982 1 97 83 ASN A CA 1
ATOM 640 C C . ASN A 1 83 ? 2.756 3.115 4.496 1 97 83 ASN A C 1
ATOM 642 O O . ASN A 1 83 ? 2.566 3.311 5.695 1 97 83 ASN A O 1
ATOM 646 N N . THR A 1 84 ? 1.818 3.174 3.617 1 97.62 84 THR A N 1
ATOM 647 C CA . THR A 1 84 ? 0.48 3.631 3.973 1 97.62 84 THR A CA 1
ATOM 648 C C . THR A 1 84 ? -0.113 2.758 5.078 1 97.62 84 THR A C 1
ATOM 650 O O . THR A 1 84 ? -0.646 3.273 6.062 1 97.62 84 THR A O 1
ATOM 653 N N . SER A 1 85 ? -0.001 1.494 4.961 1 95.44 85 SER A N 1
ATOM 654 C CA . SER A 1 85 ? -0.571 0.608 5.973 1 95.44 85 SER A CA 1
ATOM 655 C C . SER A 1 85 ? 0.146 0.761 7.309 1 95.44 85 SER A C 1
ATOM 657 O O . SER A 1 85 ? -0.474 0.644 8.367 1 95.44 85 SER A O 1
ATOM 659 N N . ALA A 1 86 ? 1.433 0.951 7.266 1 95.62 86 ALA A N 1
ATOM 660 C CA . ALA A 1 86 ? 2.174 1.193 8.5 1 95.62 86 ALA A CA 1
ATOM 661 C C . ALA A 1 86 ? 1.723 2.49 9.164 1 95.62 86 ALA A C 1
ATOM 663 O O . ALA A 1 86 ? 1.592 2.555 10.391 1 95.62 86 ALA A O 1
ATOM 664 N N . PHE A 1 87 ? 1.475 3.525 8.375 1 97.5 87 PHE A N 1
ATOM 665 C CA . PHE A 1 87 ? 0.956 4.781 8.898 1 97.5 87 PHE A CA 1
ATOM 666 C C . PHE A 1 87 ? -0.351 4.555 9.648 1 97.5 87 PHE A C 1
ATOM 668 O O . PHE A 1 87 ? -0.488 4.961 10.805 1 97.5 87 PHE A O 1
ATOM 675 N N . ALA A 1 88 ? -1.218 3.855 9.039 1 96.25 88 ALA A N 1
ATOM 676 C CA . ALA A 1 88 ? -2.527 3.59 9.625 1 96.25 88 ALA A CA 1
ATOM 677 C C . ALA A 1 88 ? -2.395 2.803 10.93 1 96.25 88 ALA A C 1
ATOM 679 O O . ALA A 1 88 ? -3.039 3.129 11.93 1 96.25 88 ALA A O 1
ATOM 680 N N . ARG A 1 89 ? -1.581 1.839 10.93 1 94.94 89 ARG A N 1
ATOM 681 C CA . ARG A 1 89 ? -1.373 1.004 12.109 1 94.94 89 ARG A CA 1
ATOM 682 C C . ARG A 1 89 ? -0.801 1.818 13.266 1 94.94 89 ARG A C 1
ATOM 684 O O . ARG A 1 89 ? -1.227 1.665 14.406 1 94.94 89 ARG A O 1
ATOM 691 N N . ASN A 1 90 ? 0.146 2.639 12.992 1 96.31 90 A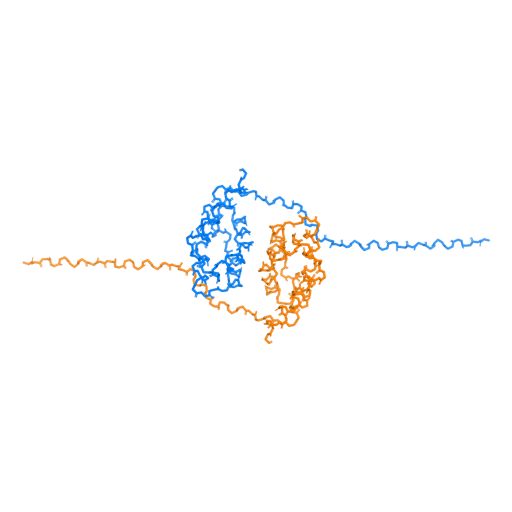SN A N 1
ATOM 692 C CA . ASN A 1 90 ? 0.779 3.451 14.023 1 96.31 90 ASN A CA 1
ATOM 693 C C . ASN A 1 90 ? -0.197 4.465 14.617 1 96.31 90 ASN A C 1
ATOM 695 O O . ASN A 1 90 ? -0.225 4.668 15.836 1 96.31 90 ASN A O 1
ATOM 699 N N . ILE A 1 91 ? -1.027 5.055 13.766 1 96.81 91 ILE A N 1
ATOM 700 C CA . ILE A 1 91 ? -2.061 5.965 14.25 1 96.81 91 ILE A CA 1
ATOM 701 C C . ILE A 1 91 ? -3.033 5.207 15.148 1 96.81 91 ILE A C 1
ATOM 703 O O . ILE A 1 91 ? -3.381 5.68 16.234 1 96.81 91 ILE A O 1
ATOM 707 N N . LYS A 1 92 ? -3.416 4.082 14.75 1 95.19 92 LYS A N 1
ATOM 708 C CA . LYS A 1 92 ? -4.355 3.271 15.523 1 95.19 92 LYS A CA 1
ATOM 709 C C . LYS A 1 92 ? -3.768 2.889 16.875 1 95.19 92 LYS A C 1
ATOM 711 O O . LYS A 1 92 ? -4.496 2.773 17.859 1 95.19 92 LYS A O 1
ATOM 716 N N . LYS A 1 93 ? -2.479 2.736 16.953 1 96.31 93 LYS A N 1
ATOM 717 C CA . LYS A 1 93 ? -1.798 2.367 18.188 1 96.31 93 LYS A CA 1
ATOM 718 C C . LYS A 1 93 ? -1.599 3.582 19.094 1 96.31 93 LYS A C 1
ATOM 720 O O . LYS A 1 93 ? -1.095 3.457 20.203 1 96.31 93 LYS A O 1
ATOM 725 N N . GLY A 1 94 ? -1.867 4.852 18.562 1 94.56 94 GLY A N 1
ATOM 726 C CA . GLY A 1 94 ? -1.854 6.035 19.406 1 94.56 94 GLY A CA 1
ATOM 727 C C . GLY A 1 94 ? -0.576 6.844 19.281 1 94.56 94 GLY A C 1
ATOM 728 O O . GLY A 1 94 ? -0.346 7.777 20.047 1 94.56 94 GLY A O 1
ATOM 729 N N . PHE A 1 95 ? 0.235 6.504 18.312 1 96.62 95 PHE A N 1
ATOM 730 C CA . PHE A 1 95 ? 1.444 7.297 18.125 1 96.62 95 PHE A CA 1
ATOM 731 C C . PHE A 1 95 ? 1.106 8.68 17.562 1 96.62 95 PHE A C 1
ATOM 733 O O . PHE A 1 95 ? 0.213 8.82 16.734 1 96.62 95 PHE A O 1
ATOM 740 N N . ARG A 1 96 ? 1.82 9.633 18.078 1 96.31 96 ARG A N 1
ATOM 741 C CA . ARG A 1 96 ? 1.642 10.992 17.578 1 96.31 96 ARG A CA 1
ATOM 742 C C . ARG A 1 96 ? 2.254 11.156 16.188 1 96.31 96 ARG A C 1
ATOM 744 O O . ARG A 1 96 ? 3.23 10.477 15.859 1 96.31 96 ARG A O 1
ATOM 751 N N . VAL A 1 97 ? 1.762 12 15.445 1 97.19 97 VAL A N 1
ATOM 752 C CA . VAL A 1 97 ? 2.213 12.281 14.086 1 97.19 97 VAL A CA 1
ATOM 753 C C . VAL A 1 97 ? 3.715 12.562 14.086 1 97.19 97 VAL A C 1
ATOM 755 O O . VAL A 1 97 ? 4.457 12.016 13.266 1 97.19 97 VAL A O 1
ATOM 758 N N . GLY A 1 98 ? 4.16 13.367 15.023 1 96.88 98 GLY A N 1
ATOM 759 C CA . GLY A 1 98 ? 5.57 13.711 15.109 1 96.88 98 GLY A CA 1
ATOM 760 C C . GLY A 1 98 ? 6.469 12.508 15.305 1 96.88 98 GLY A C 1
ATOM 761 O O . GLY A 1 98 ? 7.543 12.422 14.711 1 96.88 98 GLY A O 1
ATOM 762 N N . GLN A 1 99 ? 6.051 11.578 16.109 1 97.69 99 GLN A N 1
ATOM 763 C CA . GLN A 1 99 ? 6.816 10.367 16.359 1 97.69 99 GLN A CA 1
ATOM 764 C C . GLN A 1 99 ? 6.902 9.5 15.102 1 97.69 99 GLN A C 1
ATOM 766 O O . GLN A 1 99 ? 7.961 8.961 14.781 1 97.69 99 GLN A O 1
ATOM 771 N N . ILE A 1 100 ? 5.812 9.383 14.438 1 97.88 100 ILE A N 1
ATOM 772 C CA . ILE A 1 100 ? 5.777 8.578 13.227 1 97.88 100 ILE A CA 1
ATOM 773 C C . ILE A 1 100 ? 6.672 9.203 12.156 1 97.88 100 ILE A C 1
ATOM 775 O O . ILE A 1 100 ? 7.438 8.508 11.492 1 97.88 100 ILE A O 1
ATOM 779 N N . LEU A 1 101 ? 6.637 10.516 12.031 1 97.94 101 LEU A N 1
ATOM 780 C CA . LEU A 1 101 ? 7.426 11.227 11.031 1 97.94 101 LEU A CA 1
ATOM 781 C C . LEU A 1 101 ? 8.922 11.055 11.297 1 97.94 101 LEU A C 1
ATOM 783 O O . LEU A 1 101 ? 9.719 10.992 10.352 1 97.94 101 LEU A O 1
ATOM 787 N N . GLN A 1 102 ? 9.289 10.977 12.516 1 96.94 102 GLN A N 1
ATOM 788 C CA . GLN A 1 102 ? 10.688 10.75 12.844 1 96.94 102 GLN A CA 1
ATOM 789 C C . GLN A 1 102 ? 11.156 9.391 12.328 1 96.94 102 GLN A C 1
ATOM 791 O O . GLN A 1 102 ? 12.266 9.266 11.797 1 96.94 102 GLN A O 1
ATOM 796 N N . ILE A 1 103 ? 10.336 8.438 12.469 1 95.75 103 ILE A N 1
ATOM 797 C CA . ILE A 1 103 ? 10.656 7.098 11.984 1 95.75 103 ILE A CA 1
ATOM 798 C C . ILE A 1 103 ? 10.711 7.098 10.461 1 95.75 103 ILE A C 1
ATOM 800 O O . ILE A 1 103 ? 11.625 6.516 9.867 1 95.75 103 ILE A O 1
ATOM 804 N N . VAL A 1 104 ? 9.781 7.746 9.828 1 95.38 104 VAL A N 1
ATOM 805 C CA . VAL A 1 104 ? 9.742 7.848 8.367 1 95.38 104 VAL A CA 1
ATOM 806 C C . VAL A 1 104 ? 11.023 8.523 7.867 1 95.38 104 VAL A C 1
ATOM 808 O O . VAL A 1 104 ? 11.633 8.062 6.902 1 95.38 104 VAL A O 1
ATOM 811 N N . ASP A 1 105 ? 11.344 9.57 8.484 1 94.81 105 ASP A N 1
ATOM 812 C CA . ASP A 1 105 ? 12.539 10.32 8.109 1 94.81 105 ASP A CA 1
ATOM 813 C C . ASP A 1 105 ? 13.797 9.461 8.234 1 94.81 105 ASP A C 1
ATOM 815 O O . ASP A 1 105 ? 14.602 9.398 7.305 1 94.81 105 ASP A O 1
ATOM 819 N N . LYS A 1 106 ? 13.93 8.789 9.281 1 95.06 106 LYS A N 1
ATOM 820 C CA . LYS A 1 106 ? 15.078 7.922 9.508 1 95.06 106 LYS A CA 1
ATOM 821 C C . LYS A 1 106 ? 15.109 6.773 8.5 1 95.06 106 LYS A C 1
ATOM 823 O O . LYS A 1 106 ? 16.141 6.496 7.898 1 95.06 106 LYS A O 1
ATOM 828 N N . ASP A 1 107 ? 13.992 6.07 8.352 1 93.88 107 ASP A N 1
ATOM 829 C CA . ASP A 1 107 ? 13.898 4.918 7.453 1 93.88 107 ASP A CA 1
ATOM 830 C C . ASP A 1 107 ? 14.188 5.324 6.012 1 93.88 107 ASP A C 1
ATOM 832 O O . ASP A 1 107 ? 14.898 4.621 5.289 1 93.88 107 ASP A O 1
ATOM 836 N N . CYS A 1 108 ? 13.586 6.465 5.629 1 94.38 108 CYS A N 1
ATOM 837 C CA . CYS A 1 108 ? 13.805 6.957 4.273 1 94.38 108 CYS A CA 1
ATOM 838 C C . CYS A 1 108 ? 15.281 7.277 4.039 1 94.38 108 CYS A C 1
ATOM 840 O O . CYS A 1 108 ? 15.852 6.855 3.033 1 94.38 108 CYS A O 1
ATOM 842 N N . ASN A 1 109 ? 15.914 7.914 4.926 1 92.38 109 ASN A N 1
ATOM 843 C CA . ASN A 1 109 ? 17.281 8.375 4.754 1 92.38 109 ASN A CA 1
ATOM 844 C C . ASN A 1 109 ? 18.281 7.219 4.875 1 92.38 109 ASN A C 1
ATOM 846 O O . ASN A 1 109 ? 19.375 7.273 4.301 1 92.38 109 ASN A O 1
ATOM 850 N N . THR A 1 110 ? 17.922 6.156 5.508 1 91.75 110 THR A N 1
ATOM 851 C CA . THR A 1 110 ? 18.781 4.988 5.582 1 91.75 110 THR A CA 1
ATOM 852 C C . THR A 1 110 ? 18.797 4.234 4.254 1 91.75 110 THR A C 1
ATOM 854 O O . THR A 1 110 ? 19.688 3.434 3.994 1 91.75 110 THR A O 1
ATOM 857 N N . GLN A 1 111 ? 17.812 4.465 3.48 1 85.5 111 GLN A N 1
ATOM 858 C CA . GLN A 1 111 ? 17.688 3.768 2.203 1 85.5 111 GLN A CA 1
ATOM 859 C C . GLN A 1 111 ? 18.344 4.57 1.079 1 85.5 111 GLN A C 1
ATOM 861 O O . GLN A 1 111 ? 18.422 4.102 -0.058 1 85.5 111 GLN A O 1
ATOM 866 N N . VAL A 1 112 ? 18.719 5.793 1.408 1 84.31 112 VAL A N 1
ATOM 867 C CA . VAL A 1 112 ? 19.359 6.637 0.412 1 84.31 112 VAL A CA 1
ATOM 868 C C . VAL A 1 112 ? 20.781 6.125 0.144 1 84.31 112 VAL A C 1
ATOM 870 O O . VAL A 1 112 ? 21.516 5.801 1.079 1 84.31 112 VAL A O 1
ATOM 873 N N . GLU A 1 113 ? 21.062 5.914 -1.107 1 67.88 113 GLU A N 1
ATOM 874 C CA . GLU A 1 113 ? 22.406 5.523 -1.523 1 67.88 113 GLU A CA 1
ATOM 875 C C . GLU A 1 113 ? 23.312 6.742 -1.714 1 67.88 113 GLU A C 1
ATOM 877 O O . GLU A 1 113 ? 22.844 7.805 -2.133 1 67.88 113 GLU A O 1
ATOM 882 N N . MET B 1 1 ? -9.914 66.812 11.562 1 36.88 1 MET B N 1
ATOM 883 C CA . MET B 1 1 ? -10.328 65.688 10.672 1 36.88 1 MET B CA 1
ATOM 884 C C . MET B 1 1 ? -9.469 64.438 10.891 1 36.88 1 MET B C 1
ATOM 886 O O . MET B 1 1 ? -8.273 64.5 10.594 1 36.88 1 MET B O 1
ATOM 890 N N . LEU B 1 2 ? -9.617 63.781 12.078 1 47.34 2 LEU B N 1
ATOM 891 C CA . LEU B 1 2 ? -9 62.562 12.57 1 47.34 2 LEU B CA 1
ATOM 892 C C . LEU B 1 2 ? -9.164 61.438 11.555 1 47.34 2 LEU B C 1
ATOM 894 O O . LEU B 1 2 ? -10.281 61.062 11.188 1 47.34 2 LEU B O 1
ATOM 898 N N . ARG B 1 3 ? -8.25 61.281 10.555 1 46.41 3 ARG B N 1
ATOM 899 C CA . ARG B 1 3 ? -8.148 60.188 9.594 1 46.41 3 ARG B CA 1
ATOM 900 C C . ARG B 1 3 ? -8.148 58.844 10.297 1 46.41 3 ARG B C 1
ATOM 902 O O . ARG B 1 3 ? -7.266 58.531 11.102 1 46.41 3 ARG B O 1
ATOM 909 N N . LYS B 1 4 ? -9.297 58.312 10.672 1 44.53 4 LYS B N 1
ATOM 910 C CA . LYS B 1 4 ? -9.484 56.938 11.102 1 44.53 4 LYS B CA 1
ATOM 911 C C . LYS B 1 4 ? -8.875 55.969 10.102 1 44.53 4 LYS B C 1
ATOM 913 O O . LYS B 1 4 ? -9.305 55.875 8.953 1 44.53 4 LYS B O 1
ATOM 918 N N . THR B 1 5 ? -7.516 55.781 10.094 1 42.59 5 THR B N 1
ATOM 919 C CA . THR B 1 5 ? -6.859 54.688 9.375 1 42.59 5 THR B CA 1
ATOM 920 C C . THR B 1 5 ? -7.543 53.344 9.672 1 42.59 5 THR B C 1
ATOM 922 O O . THR B 1 5 ? -7.578 52.906 10.82 1 42.59 5 THR B O 1
ATOM 925 N N . ILE B 1 6 ? -8.609 52.906 9.016 1 39.91 6 ILE B N 1
ATOM 926 C CA . ILE B 1 6 ? -9.203 51.562 9.008 1 39.91 6 ILE B CA 1
ATOM 927 C C . ILE B 1 6 ? -8.133 50.531 8.727 1 39.91 6 ILE B C 1
ATOM 929 O O . ILE B 1 6 ? -7.512 50.531 7.664 1 39.91 6 ILE B O 1
ATOM 933 N N . THR B 1 7 ? -7.324 50.062 9.703 1 38.44 7 THR B N 1
ATOM 934 C CA . THR B 1 7 ? -6.48 48.875 9.609 1 38.44 7 THR B CA 1
ATOM 935 C C . THR B 1 7 ? -7.281 47.688 9.086 1 38.44 7 THR B C 1
ATOM 937 O O . THR B 1 7 ? -8.18 47.188 9.773 1 38.44 7 THR B O 1
ATOM 940 N N . VAL B 1 8 ? -7.598 47.625 7.801 1 41.19 8 VAL B N 1
ATOM 941 C CA . VAL B 1 8 ? -8.086 46.375 7.199 1 41.19 8 VAL B CA 1
ATOM 942 C C . VAL B 1 8 ? -7.109 45.25 7.504 1 41.19 8 VAL B C 1
ATOM 944 O O . VAL B 1 8 ? -5.992 45.219 6.98 1 41.19 8 VAL B O 1
ATOM 947 N N . LEU B 1 9 ? -7.023 44.781 8.758 1 44.06 9 LEU B N 1
ATOM 948 C CA . LEU B 1 9 ? -6.387 43.5 9.023 1 44.06 9 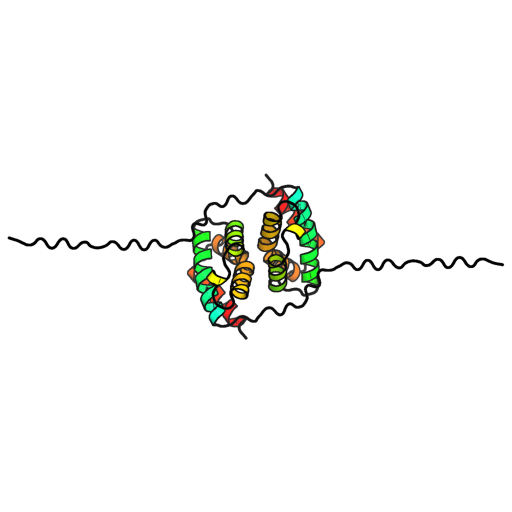LEU B CA 1
ATOM 949 C C . LEU B 1 9 ? -6.879 42.438 8.039 1 44.06 9 LEU B C 1
ATOM 951 O O . LEU B 1 9 ? -8.047 42.031 8.078 1 44.06 9 LEU B O 1
ATOM 955 N N . GLY B 1 10 ? -6.418 42.406 6.824 1 39 10 GLY B N 1
ATOM 956 C CA . GLY B 1 10 ? -6.594 41.281 5.922 1 39 10 GLY B CA 1
ATOM 957 C C . GLY B 1 10 ? -6.41 39.938 6.605 1 39 10 GLY B C 1
ATOM 958 O O . GLY B 1 10 ? -5.301 39.594 7.027 1 39 10 GLY B O 1
ATOM 959 N N . PHE B 1 11 ? -7.406 39.469 7.324 1 37.97 11 PHE B N 1
ATOM 960 C CA . PHE B 1 11 ? -7.434 38.062 7.688 1 37.97 11 PHE B CA 1
ATOM 961 C C . PHE B 1 11 ? -7.062 37.188 6.496 1 37.97 11 PHE B C 1
ATOM 963 O O . PHE B 1 11 ? -7.859 37 5.574 1 37.97 11 PHE B O 1
ATOM 970 N N . LEU B 1 12 ? -5.789 37.125 6.035 1 36.59 12 LEU B N 1
ATOM 971 C CA . LEU B 1 12 ? -5.312 36.031 5.191 1 36.59 12 LEU B CA 1
ATOM 972 C C . LEU B 1 12 ? -5.777 34.688 5.727 1 36.59 12 LEU B C 1
ATOM 974 O O . LEU B 1 12 ? -5.316 34.25 6.781 1 36.59 1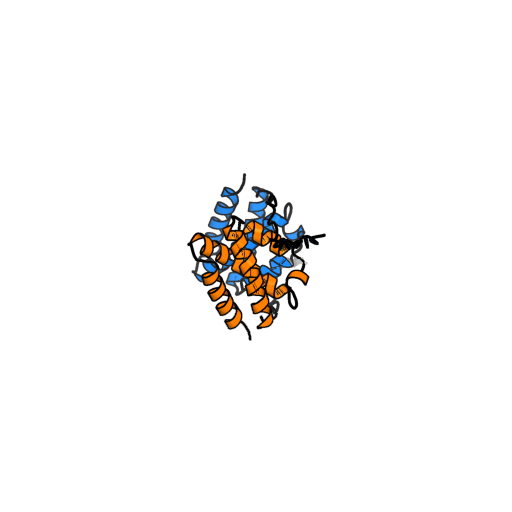2 LEU B O 1
ATOM 978 N N . THR B 1 13 ? -7.062 34.344 5.555 1 33.84 13 THR B N 1
ATOM 979 C CA . THR B 1 13 ? -7.457 32.938 5.73 1 33.84 13 THR B CA 1
ATOM 980 C C . THR B 1 13 ? -6.508 32 4.977 1 33.84 13 THR B C 1
ATOM 982 O O . THR B 1 13 ? -6.492 32 3.744 1 33.84 13 THR B O 1
ATOM 985 N N . LEU B 1 14 ? -5.305 31.734 5.461 1 34.75 14 LEU B N 1
ATOM 986 C CA . LEU B 1 14 ? -4.578 30.531 5.062 1 34.75 14 LEU B CA 1
ATOM 987 C C . LEU B 1 14 ? -5.535 29.359 4.855 1 34.75 14 LEU B C 1
ATOM 989 O O . LEU B 1 14 ? -5.961 28.734 5.82 1 34.75 14 LEU B O 1
ATOM 993 N N . ILE B 1 15 ? -6.398 29.422 3.814 1 33.81 15 ILE B N 1
ATOM 994 C CA . ILE B 1 15 ? -7.043 28.188 3.363 1 33.81 15 ILE B CA 1
ATOM 995 C C . ILE B 1 15 ? -5.996 27.078 3.205 1 33.81 15 ILE B C 1
ATOM 997 O O . ILE B 1 15 ? -5.184 27.125 2.277 1 33.81 15 ILE B O 1
ATOM 1001 N N . SER B 1 16 ? -5.449 26.672 4.301 1 33.44 16 SER B N 1
ATOM 1002 C CA . SER B 1 16 ? -4.73 25.406 4.207 1 33.44 16 SER B CA 1
ATOM 1003 C C . SER B 1 16 ? -5.477 24.406 3.324 1 33.44 16 SER B C 1
ATOM 1005 O O . SER B 1 16 ? -6.598 24.016 3.643 1 33.44 16 SER B O 1
ATOM 1007 N N . CYS B 1 17 ? -5.383 24.516 1.999 1 37.38 17 CYS B N 1
ATOM 1008 C CA . CYS B 1 17 ? -5.828 23.469 1.089 1 37.38 17 CYS B CA 1
ATOM 1009 C C . CYS B 1 17 ? -5.562 22.094 1.679 1 37.38 17 CYS B C 1
ATOM 1011 O O . CYS B 1 17 ? -4.461 21.547 1.552 1 37.38 17 CYS B O 1
ATOM 1013 N N . THR B 1 18 ? -6.102 21.844 2.84 1 40.81 18 THR B N 1
ATOM 1014 C CA . THR B 1 18 ? -6.051 20.438 3.258 1 40.81 18 THR B CA 1
ATOM 1015 C C . THR B 1 18 ? -6.648 19.531 2.186 1 40.81 18 THR B C 1
ATOM 1017 O O . THR B 1 18 ? -7.734 19.797 1.669 1 40.81 18 THR B O 1
ATOM 1020 N N . PRO B 1 19 ? -5.832 18.859 1.495 1 42.09 19 PRO B N 1
ATOM 1021 C CA . PRO B 1 19 ? -6.48 17.938 0.565 1 42.09 19 PRO B CA 1
ATOM 1022 C C . PRO B 1 19 ? -7.715 17.266 1.163 1 42.09 19 PRO B C 1
ATOM 1024 O O . PRO B 1 19 ? -7.656 16.719 2.268 1 42.09 19 PRO B O 1
ATOM 1027 N N . SER B 1 20 ? -8.875 17.906 0.98 1 40.44 20 SER B N 1
ATOM 1028 C CA . SER B 1 20 ? -10.141 17.266 1.345 1 40.44 20 SER B CA 1
ATOM 1029 C C . SER B 1 20 ? -10.156 15.805 0.928 1 40.44 20 SER B C 1
ATOM 1031 O O . SER B 1 20 ? -10.086 15.492 -0.263 1 40.44 20 SER B O 1
ATOM 1033 N N . TYR B 1 21 ? -9.5 15 1.703 1 44.91 21 TYR B N 1
ATOM 1034 C CA . TYR B 1 21 ? -9.836 13.609 1.432 1 44.91 21 TYR B CA 1
ATOM 1035 C C . TYR B 1 21 ? -11.352 13.422 1.368 1 44.91 21 TYR B C 1
ATOM 1037 O O . TYR B 1 21 ? -12.008 13.297 2.402 1 44.91 21 TYR B O 1
ATOM 1045 N N . ALA B 1 22 ? -12.016 14.258 0.463 1 42.84 22 ALA B N 1
ATOM 1046 C CA . ALA B 1 22 ? -13.43 13.938 0.263 1 42.84 22 ALA B CA 1
ATOM 1047 C C . ALA B 1 22 ? -13.688 12.445 0.438 1 42.84 22 ALA B C 1
ATOM 1049 O O . ALA B 1 22 ? -12.828 11.617 0.123 1 42.84 22 ALA B O 1
ATOM 1050 N N . LYS B 1 23 ? -14.656 12.133 1.264 1 49.5 23 LYS B N 1
ATOM 1051 C CA . LYS B 1 23 ? -15.172 10.773 1.379 1 49.5 23 LYS B CA 1
ATOM 1052 C C . LYS B 1 23 ? -15.305 10.117 0.007 1 49.5 23 LYS B C 1
ATOM 1054 O O . LYS B 1 23 ? -16.328 10.273 -0.667 1 49.5 23 LYS B O 1
ATOM 1059 N N . ALA B 1 24 ? -14.266 10.18 -0.711 1 49.62 24 ALA B N 1
ATOM 1060 C CA . ALA B 1 24 ? -14.453 9.414 -1.941 1 49.62 24 ALA B CA 1
ATOM 1061 C C . ALA B 1 24 ? -15.094 8.062 -1.653 1 49.62 24 ALA B C 1
ATOM 1063 O O . ALA B 1 24 ? -14.609 7.309 -0.806 1 49.62 24 ALA B O 1
ATOM 1064 N N . ASP B 1 25 ? -16.297 8.039 -1.912 1 58.56 25 ASP B N 1
ATOM 1065 C CA . ASP B 1 25 ? -17.031 6.781 -1.828 1 58.56 25 ASP B CA 1
ATOM 1066 C C . ASP B 1 25 ? -16.297 5.66 -2.551 1 58.56 25 ASP B C 1
ATOM 1068 O O . ASP B 1 25 ? -16.125 5.703 -3.771 1 58.56 25 ASP B O 1
ATOM 1072 N N . VAL B 1 26 ? -15.344 5.086 -1.784 1 63.12 26 VAL B N 1
ATOM 1073 C CA . VAL B 1 26 ? -14.766 3.889 -2.379 1 63.12 26 VAL B CA 1
ATOM 1074 C C . VAL B 1 26 ? -15.867 2.885 -2.705 1 63.12 26 VAL B C 1
ATOM 1076 O O . VAL B 1 26 ? -16.75 2.643 -1.888 1 63.12 26 VAL B O 1
ATOM 1079 N N . THR B 1 27 ? -16.031 2.672 -3.977 1 75.06 27 THR B N 1
ATOM 1080 C CA . THR B 1 27 ? -16.953 1.611 -4.379 1 75.06 27 THR B CA 1
ATOM 1081 C C . THR B 1 27 ? -16.781 0.384 -3.488 1 75.06 27 THR B C 1
ATOM 1083 O O . THR B 1 27 ? -15.656 -0.027 -3.195 1 75.06 27 THR B O 1
ATOM 1086 N N . PRO B 1 28 ? -17.891 -0.066 -3.059 1 84 28 PRO B N 1
ATOM 1087 C CA . PRO B 1 28 ? -17.797 -1.225 -2.166 1 84 28 PRO B CA 1
ATOM 1088 C C . PRO B 1 28 ? -17.234 -2.465 -2.865 1 84 28 PRO B C 1
ATOM 1090 O O . PRO B 1 28 ? -17.484 -2.67 -4.055 1 84 28 PRO B O 1
ATOM 1093 N N . LEU B 1 29 ? -16.562 -3.209 -2.166 1 90.62 29 LEU B N 1
ATOM 1094 C CA . LEU B 1 29 ? -16.078 -4.504 -2.627 1 90.62 29 LEU B CA 1
ATOM 1095 C C . LEU B 1 29 ? -17.234 -5.461 -2.887 1 90.62 29 LEU B C 1
ATOM 1097 O O . LEU B 1 29 ? -18.219 -5.473 -2.141 1 90.62 29 LEU B O 1
ATOM 1101 N N . THR B 1 30 ? -17.203 -6.258 -3.953 1 91.5 30 THR B N 1
ATOM 1102 C CA . THR B 1 30 ? -18.141 -7.332 -4.238 1 91.5 30 THR B CA 1
ATOM 1103 C C . THR B 1 30 ? -17.453 -8.688 -4.188 1 91.5 30 THR B C 1
ATOM 1105 O O . THR B 1 30 ? -16.219 -8.766 -4.164 1 91.5 30 THR B O 1
ATOM 1108 N N . ALA B 1 31 ? -18.266 -9.75 -4.207 1 91.94 31 ALA B N 1
ATOM 1109 C CA . ALA B 1 31 ? -17.703 -11.102 -4.215 1 91.94 31 ALA B CA 1
ATOM 1110 C C . ALA B 1 31 ? -16.828 -11.328 -5.445 1 91.94 31 ALA B C 1
ATOM 1112 O O . ALA B 1 31 ? -15.82 -12.023 -5.375 1 91.94 31 ALA B O 1
ATOM 1113 N N . GLU B 1 32 ? -17.219 -10.75 -6.539 1 92.94 32 GLU B N 1
ATOM 1114 C CA . GLU B 1 32 ? -16.438 -10.883 -7.773 1 92.94 32 GLU B CA 1
ATOM 1115 C C . GLU B 1 32 ? -15.078 -10.211 -7.645 1 92.94 32 GLU B C 1
ATOM 1117 O O . GLU B 1 32 ? -14.07 -10.742 -8.125 1 92.94 32 GLU B O 1
ATOM 1122 N N . HIS B 1 33 ? -15.023 -9.078 -7.051 1 94.62 33 HIS B N 1
ATOM 1123 C CA . HIS B 1 33 ? -13.75 -8.43 -6.777 1 94.62 33 HIS B CA 1
ATOM 1124 C C . HIS B 1 33 ? -12.836 -9.328 -5.953 1 94.62 33 HIS B C 1
ATOM 1126 O O . HIS B 1 33 ? -11.648 -9.453 -6.25 1 94.62 33 HIS B O 1
ATOM 1132 N N . CYS B 1 34 ? -13.469 -9.984 -4.949 1 96.25 34 CYS B N 1
ATOM 1133 C CA . CYS B 1 34 ? -12.672 -10.797 -4.031 1 96.25 34 CYS B CA 1
ATOM 1134 C C . CYS B 1 34 ? -12.094 -12.016 -4.738 1 96.25 34 CYS B C 1
ATOM 1136 O O . CYS B 1 34 ? -10.984 -12.453 -4.418 1 96.25 34 CYS B O 1
ATOM 1138 N N . LYS B 1 35 ? -12.852 -12.523 -5.703 1 95 35 LYS B N 1
ATOM 1139 C CA . LYS B 1 35 ? -12.305 -13.609 -6.512 1 95 35 LYS B CA 1
ATOM 1140 C C . LYS B 1 35 ? -11.062 -13.156 -7.277 1 95 35 LYS B C 1
ATOM 1142 O O . LYS B 1 35 ? -10.047 -13.852 -7.293 1 95 35 LYS B O 1
ATOM 1147 N N . THR B 1 36 ? -11.18 -12.039 -7.848 1 95.69 36 THR B N 1
ATOM 1148 C CA . THR B 1 36 ? -10.055 -11.5 -8.602 1 95.69 36 THR B CA 1
ATOM 1149 C C . THR B 1 36 ? -8.891 -11.164 -7.672 1 95.69 36 THR B C 1
ATOM 1151 O O . THR B 1 36 ? -7.734 -11.438 -7.996 1 95.69 36 THR B O 1
ATOM 1154 N N . VAL B 1 37 ? -9.164 -10.57 -6.508 1 96.88 37 VAL B N 1
ATOM 1155 C CA . VAL B 1 37 ? -8.156 -10.258 -5.504 1 96.88 37 VAL B CA 1
ATOM 1156 C C . VAL B 1 37 ? -7.383 -11.523 -5.133 1 96.88 37 VAL B C 1
ATOM 1158 O O . VAL B 1 37 ? -6.152 -11.508 -5.062 1 96.88 37 VAL B O 1
ATOM 1161 N N . LYS B 1 38 ? -8.062 -12.57 -4.953 1 96.81 38 LYS B N 1
ATOM 1162 C CA . LYS B 1 38 ? -7.426 -13.82 -4.543 1 96.81 38 LYS B CA 1
ATOM 1163 C C . LYS B 1 38 ? -6.445 -14.305 -5.605 1 96.81 38 LYS B C 1
ATOM 1165 O O . LYS B 1 38 ? -5.324 -14.711 -5.285 1 96.81 38 LYS B O 1
ATOM 1170 N N . VAL B 1 39 ? -6.879 -14.289 -6.793 1 96 39 VAL B N 1
ATOM 1171 C CA . VAL B 1 39 ? -6.043 -14.734 -7.898 1 96 39 VAL B CA 1
ATOM 1172 C C . VAL B 1 39 ? -4.793 -13.859 -7.984 1 96 39 VAL B C 1
ATOM 1174 O O . VAL B 1 39 ? -3.672 -14.375 -8.055 1 96 39 VAL B O 1
ATOM 1177 N N . MET B 1 40 ? -4.945 -12.648 -7.934 1 96.69 40 MET B N 1
ATOM 1178 C CA . MET B 1 40 ? -3.824 -11.727 -8.094 1 96.69 40 MET B CA 1
ATOM 1179 C C . MET B 1 40 ? -2.936 -11.727 -6.855 1 96.69 40 MET B C 1
ATOM 1181 O O . MET B 1 40 ? -1.713 -11.609 -6.961 1 96.69 40 MET B O 1
ATOM 1185 N N . ALA B 1 41 ? -3.561 -11.875 -5.691 1 97.88 41 ALA B N 1
ATOM 1186 C CA . ALA B 1 41 ? -2.779 -12 -4.465 1 97.88 41 ALA B CA 1
ATOM 1187 C C . ALA B 1 41 ? -1.851 -13.211 -4.531 1 97.88 41 ALA B C 1
ATOM 1189 O O . ALA B 1 41 ? -0.702 -13.148 -4.086 1 97.88 41 ALA B O 1
ATOM 1190 N N . ARG B 1 42 ? -2.346 -14.289 -5.078 1 97.81 42 ARG B N 1
ATOM 1191 C CA . ARG B 1 42 ? -1.507 -15.469 -5.227 1 97.81 42 ARG B CA 1
ATOM 1192 C C . ARG B 1 42 ? -0.265 -15.164 -6.059 1 97.81 42 ARG B C 1
ATOM 1194 O O . ARG B 1 42 ? 0.846 -15.547 -5.691 1 97.81 42 ARG B O 1
ATOM 1201 N N . GLN B 1 43 ? -0.493 -14.445 -7.113 1 97 43 GLN B N 1
ATOM 1202 C CA . GLN B 1 43 ? 0.623 -14.078 -7.98 1 97 43 GLN B CA 1
ATOM 1203 C C . GLN B 1 43 ? 1.619 -13.188 -7.242 1 97 43 GLN B C 1
ATOM 1205 O O . GLN B 1 43 ? 2.832 -13.383 -7.34 1 97 43 GLN B O 1
ATOM 1210 N N . ILE B 1 44 ? 1.165 -12.289 -6.531 1 97.75 44 ILE B N 1
ATOM 1211 C CA . ILE B 1 44 ? 1.993 -11.359 -5.77 1 97.75 44 ILE B CA 1
ATOM 1212 C C . ILE B 1 44 ? 2.791 -12.125 -4.719 1 97.75 44 ILE B C 1
ATOM 1214 O O . ILE B 1 44 ? 4.004 -11.938 -4.586 1 97.75 44 ILE B O 1
ATOM 1218 N N . LEU B 1 45 ? 2.131 -13 -4.012 1 98.06 45 LEU B N 1
ATOM 1219 C CA . LEU B 1 45 ? 2.768 -13.766 -2.945 1 98.06 45 LEU B CA 1
ATOM 1220 C C . LEU B 1 45 ? 3.848 -14.688 -3.506 1 98.06 45 LEU B C 1
ATOM 1222 O O . LEU B 1 45 ? 4.922 -14.82 -2.918 1 98.06 45 LEU B O 1
ATOM 1226 N N . ILE B 1 46 ? 3.598 -15.289 -4.629 1 97.12 46 ILE B N 1
ATOM 1227 C CA . ILE B 1 46 ? 4.59 -16.141 -5.277 1 97.12 46 ILE B CA 1
ATOM 1228 C C . ILE B 1 46 ? 5.793 -15.305 -5.703 1 97.12 46 ILE B C 1
ATOM 1230 O O . ILE B 1 46 ? 6.941 -15.703 -5.488 1 97.12 46 ILE B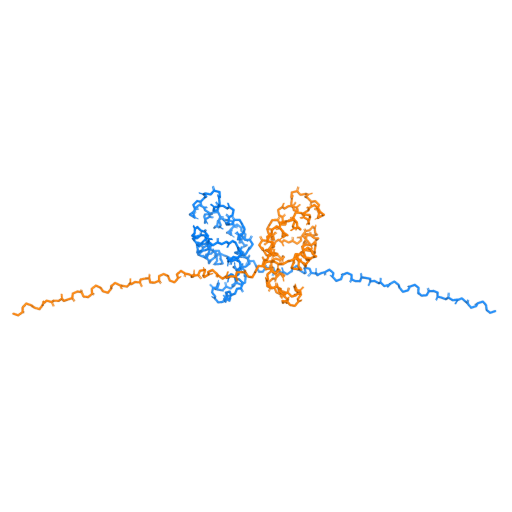 O 1
ATOM 1234 N N . ALA B 1 47 ? 5.527 -14.156 -6.25 1 96.25 47 ALA B N 1
ATOM 1235 C CA . ALA B 1 47 ? 6.613 -13.266 -6.633 1 96.25 47 ALA B CA 1
ATOM 1236 C C . ALA B 1 47 ? 7.457 -12.875 -5.422 1 96.25 47 ALA B C 1
ATOM 1238 O O . ALA B 1 47 ? 8.688 -12.844 -5.5 1 96.25 47 ALA B O 1
ATOM 1239 N N . MET B 1 48 ? 6.797 -12.625 -4.352 1 95.62 48 MET B N 1
ATOM 1240 C CA . MET B 1 48 ? 7.512 -12.227 -3.145 1 95.62 48 MET B CA 1
ATOM 1241 C C . MET B 1 48 ? 8.328 -13.383 -2.586 1 95.62 48 MET B C 1
ATOM 1243 O O . MET B 1 48 ? 9.43 -13.188 -2.072 1 95.62 48 MET B O 1
ATOM 1247 N N . GLN B 1 49 ? 7.812 -14.516 -2.701 1 95.06 49 GLN B N 1
ATOM 1248 C CA . GLN B 1 49 ? 8.562 -15.688 -2.273 1 95.06 49 GLN B CA 1
ATOM 1249 C C . GLN B 1 49 ? 9.82 -15.875 -3.113 1 95.06 49 GLN B C 1
ATOM 1251 O O . GLN B 1 49 ? 10.82 -16.406 -2.633 1 95.06 49 GLN B O 1
ATOM 1256 N N . GLN B 1 50 ? 9.711 -15.445 -4.262 1 93.75 50 GLN B N 1
ATOM 1257 C CA . GLN B 1 50 ? 10.836 -15.57 -5.184 1 93.75 50 GLN B CA 1
ATOM 1258 C C . GLN B 1 50 ? 11.781 -14.375 -5.066 1 93.75 50 GLN B C 1
ATOM 1260 O O . GLN B 1 50 ? 12.727 -14.25 -5.844 1 93.75 50 GLN B O 1
ATOM 1265 N N . GLY B 1 51 ? 11.508 -13.391 -4.137 1 92.5 51 GLY B N 1
ATOM 1266 C CA . GLY B 1 51 ? 12.477 -12.352 -3.846 1 92.5 51 GLY B CA 1
ATOM 1267 C C . GLY B 1 51 ? 11.984 -10.961 -4.203 1 92.5 51 GLY B C 1
ATOM 1268 O O . GLY B 1 51 ? 12.664 -9.969 -3.936 1 92.5 51 GLY B O 1
ATOM 1269 N N . ALA B 1 52 ? 10.781 -10.844 -4.859 1 94.06 52 ALA B N 1
ATOM 1270 C CA . ALA B 1 52 ? 10.258 -9.516 -5.164 1 94.06 52 ALA B CA 1
ATOM 1271 C C . ALA B 1 52 ? 10.047 -8.703 -3.887 1 94.06 52 ALA B C 1
ATOM 1273 O O . ALA B 1 52 ? 9.523 -9.227 -2.898 1 94.06 52 ALA B O 1
ATOM 1274 N N . THR B 1 53 ? 10.43 -7.469 -3.922 1 92.12 53 THR B N 1
ATOM 1275 C CA . THR B 1 53 ? 10.219 -6.578 -2.787 1 92.12 53 THR B CA 1
ATOM 1276 C C . THR B 1 53 ? 8.82 -5.961 -2.84 1 92.12 53 THR B C 1
ATOM 1278 O O . THR B 1 53 ? 8.156 -6.008 -3.875 1 92.12 53 THR B O 1
ATOM 1281 N N . GLN B 1 54 ? 8.43 -5.418 -1.746 1 93.81 54 GLN B N 1
ATOM 1282 C CA . GLN B 1 54 ? 7.148 -4.711 -1.715 1 93.81 54 GLN B CA 1
ATOM 1283 C C . GLN B 1 54 ? 7.156 -3.52 -2.666 1 93.81 54 GLN B C 1
ATOM 1285 O O . GLN B 1 54 ? 6.121 -3.17 -3.24 1 93.81 54 GLN B O 1
ATOM 1290 N N . TYR B 1 55 ? 8.305 -2.922 -2.918 1 92.88 55 TYR B N 1
ATOM 1291 C CA . TYR B 1 55 ? 8.422 -1.802 -3.846 1 92.88 55 TYR B CA 1
ATOM 1292 C C . TYR B 1 55 ? 8.219 -2.264 -5.285 1 92.88 55 TYR B C 1
ATOM 1294 O O . TYR B 1 55 ? 7.523 -1.61 -6.062 1 92.88 55 TYR B O 1
ATOM 1302 N N . GLN B 1 56 ? 8.789 -3.342 -5.617 1 93.06 56 GLN B N 1
ATOM 1303 C CA . GLN B 1 56 ? 8.625 -3.895 -6.957 1 93.06 56 GLN B CA 1
ATOM 1304 C C . GLN B 1 56 ? 7.176 -4.293 -7.215 1 93.06 56 GLN B C 1
ATOM 1306 O O . GLN B 1 56 ? 6.637 -4.031 -8.289 1 93.06 56 GLN B O 1
ATOM 1311 N N . VAL B 1 57 ? 6.586 -4.832 -6.23 1 96.44 57 VAL B N 1
ATOM 1312 C CA . VAL B 1 57 ? 5.184 -5.227 -6.34 1 96.44 57 VAL B CA 1
ATOM 1313 C C . VAL B 1 57 ? 4.309 -3.984 -6.508 1 96.44 57 VAL B C 1
ATOM 1315 O O . VAL B 1 57 ? 3.445 -3.939 -7.387 1 96.44 57 VAL B O 1
ATOM 1318 N N . MET B 1 58 ? 4.551 -3.029 -5.695 1 96.19 58 MET B N 1
ATOM 1319 C CA . MET B 1 58 ? 3.77 -1.8 -5.766 1 96.19 58 MET B CA 1
ATOM 1320 C C . MET B 1 58 ? 3.955 -1.11 -7.113 1 96.19 58 MET B C 1
ATOM 1322 O O . MET B 1 58 ? 2.992 -0.605 -7.695 1 96.19 58 MET B O 1
ATOM 1326 N N . GLN B 1 59 ? 5.129 -1.125 -7.668 1 94.44 59 GLN B N 1
ATOM 1327 C CA . GLN B 1 59 ? 5.406 -0.56 -8.984 1 94.44 59 GLN B CA 1
ATOM 1328 C C . GLN B 1 59 ? 4.633 -1.294 -10.078 1 94.44 59 GLN B C 1
ATOM 1330 O O . GLN B 1 59 ? 4.047 -0.666 -10.961 1 94.44 59 GLN B O 1
ATOM 1335 N N . ASP B 1 60 ? 4.672 -2.521 -9.977 1 94.62 60 ASP B N 1
ATOM 1336 C CA . ASP B 1 60 ? 3.934 -3.342 -10.938 1 94.62 60 ASP B CA 1
ATOM 1337 C C . ASP B 1 60 ? 2.441 -3.027 -10.891 1 94.62 60 ASP B C 1
ATOM 1339 O O . ASP B 1 60 ? 1.815 -2.822 -11.938 1 94.62 60 ASP B O 1
ATOM 1343 N N . LEU B 1 61 ? 1.888 -2.965 -9.672 1 96.81 61 LEU B N 1
ATOM 1344 C CA . LEU B 1 61 ? 0.471 -2.66 -9.5 1 96.81 61 LEU B CA 1
ATOM 1345 C C . LEU B 1 61 ? 0.141 -1.281 -10.062 1 96.81 61 LEU B C 1
ATOM 1347 O O . LEU B 1 61 ? -0.931 -1.082 -10.641 1 96.81 61 LEU B O 1
ATOM 1351 N N . ASN B 1 62 ? 1.019 -0.38 -9.922 1 94.56 62 ASN B N 1
ATOM 1352 C CA . ASN B 1 62 ? 0.804 0.977 -10.406 1 94.56 62 ASN B CA 1
ATOM 1353 C C . ASN B 1 62 ? 0.792 1.028 -11.93 1 94.56 62 ASN B C 1
ATOM 1355 O O . ASN B 1 62 ? 0.077 1.839 -12.523 1 94.56 62 ASN B O 1
ATOM 1359 N N . HIS B 1 63 ? 1.496 0.213 -12.555 1 92.62 63 HIS B N 1
ATOM 1360 C CA . HIS B 1 63 ? 1.689 0.326 -13.992 1 92.62 63 HIS B CA 1
ATOM 1361 C C . HIS B 1 63 ? 0.78 -0.638 -14.75 1 92.62 63 HIS B C 1
ATOM 1363 O O . HIS B 1 63 ? 0.641 -0.539 -15.969 1 92.62 63 HIS B O 1
ATOM 1369 N N . ARG B 1 64 ? 0.179 -1.448 -14.016 1 92.81 64 ARG B N 1
ATOM 1370 C CA . ARG B 1 64 ? -0.703 -2.406 -14.672 1 92.81 64 ARG B CA 1
ATOM 1371 C C . ARG B 1 64 ? -1.947 -1.718 -15.219 1 92.81 64 ARG B C 1
ATOM 1373 O O . ARG B 1 64 ? -2.461 -0.776 -14.617 1 92.81 64 ARG B O 1
ATOM 1380 N N . SER B 1 65 ? -2.314 -2.285 -16.281 1 92.56 65 SER B N 1
ATOM 1381 C CA . SER B 1 65 ? -3.562 -1.783 -16.844 1 92.56 65 SER B CA 1
ATOM 1382 C C . SER B 1 65 ? -4.754 -2.146 -15.969 1 92.56 65 SER B C 1
ATOM 1384 O O . SER B 1 65 ? -4.793 -3.229 -15.375 1 92.56 65 SER B O 1
ATOM 1386 N N . MET B 1 66 ? -5.742 -1.219 -16.031 1 89.88 66 MET B N 1
ATOM 1387 C CA . MET B 1 66 ? -6.949 -1.485 -15.25 1 89.88 66 MET B CA 1
ATOM 1388 C C . MET B 1 66 ? -7.676 -2.715 -15.781 1 89.88 66 MET B C 1
ATOM 1390 O O . MET B 1 66 ? -8.344 -3.42 -15.023 1 89.88 66 MET B O 1
ATOM 1394 N N . MET B 1 67 ? -7.473 -3.021 -17.016 1 89.19 67 MET B N 1
ATOM 1395 C CA . MET B 1 67 ? -8.102 -4.191 -17.625 1 89.19 67 MET B CA 1
ATOM 1396 C C . MET B 1 67 ? -7.555 -5.48 -17.016 1 89.19 67 MET B C 1
ATOM 1398 O O . MET B 1 67 ? -8.266 -6.48 -16.938 1 89.19 67 MET B O 1
ATOM 1402 N N . ASP B 1 68 ? -6.383 -5.461 -16.531 1 89.25 68 ASP B N 1
ATOM 1403 C CA . ASP B 1 68 ? -5.742 -6.625 -15.922 1 89.25 68 ASP B CA 1
ATOM 1404 C C . ASP B 1 68 ? -6.414 -7 -14.609 1 89.25 68 ASP B C 1
ATOM 1406 O O . ASP B 1 68 ? -6.316 -8.148 -14.156 1 89.25 68 ASP B O 1
ATOM 1410 N N . PHE B 1 69 ? -7.094 -5.984 -14.062 1 91.75 69 PHE B N 1
ATOM 1411 C CA . PHE B 1 69 ? -7.73 -6.211 -12.766 1 91.75 69 PHE B CA 1
ATOM 1412 C C . PHE B 1 69 ? -9.18 -6.648 -12.953 1 91.75 69 PHE B C 1
ATOM 1414 O O . PHE B 1 69 ? -9.859 -6.98 -11.977 1 91.75 69 PHE B O 1
ATOM 1421 N N . GLY B 1 70 ? -9.672 -6.594 -14.172 1 87.12 70 GLY B N 1
ATOM 1422 C CA . GLY B 1 70 ? -11.047 -6.988 -14.445 1 87.12 70 GLY B CA 1
ATOM 1423 C C . GLY B 1 70 ? -12.055 -5.898 -14.133 1 87.12 70 GLY B C 1
ATOM 1424 O O . GLY B 1 70 ? -11.695 -4.727 -14.023 1 87.12 70 GLY B O 1
ATOM 1425 N N . LYS B 1 71 ? -13.398 -6.34 -14.086 1 86.5 71 LYS B N 1
ATOM 1426 C CA . LYS B 1 71 ? -14.477 -5.406 -13.758 1 86.5 71 LYS B CA 1
ATOM 1427 C C . LYS B 1 71 ? -14.289 -4.816 -12.359 1 86.5 71 LYS B C 1
ATOM 1429 O O . LYS B 1 71 ? -14.094 -5.555 -11.391 1 86.5 71 LYS B O 1
ATOM 1434 N N . GLY B 1 72 ? -14.305 -3.49 -12.32 1 88.62 72 GLY B N 1
ATOM 1435 C CA . GLY B 1 72 ? -14.031 -2.836 -11.055 1 88.62 72 GLY B CA 1
ATOM 1436 C C . GLY B 1 72 ? -12.562 -2.842 -10.68 1 88.62 72 GLY B C 1
ATOM 1437 O O . GLY B 1 72 ? -12.211 -2.975 -9.508 1 88.62 72 GLY B O 1
ATOM 1438 N N . GLY B 1 73 ? -11.734 -2.805 -11.609 1 92.25 73 GLY B N 1
ATOM 1439 C CA . GLY B 1 73 ? -10.297 -2.947 -11.461 1 92.25 73 GLY B CA 1
ATOM 1440 C C . GLY B 1 73 ? -9.703 -1.987 -10.453 1 92.25 73 GLY B C 1
ATOM 1441 O O . GLY B 1 73 ? -8.742 -2.326 -9.758 1 92.25 73 GLY B O 1
ATOM 1442 N N . GLU B 1 74 ? -10.359 -0.885 -10.344 1 92.19 74 GLU B N 1
ATOM 1443 C CA . GLU B 1 74 ? -9.805 0.102 -9.422 1 92.19 74 GLU B CA 1
ATOM 1444 C C . GLU B 1 74 ? -9.891 -0.388 -7.977 1 92.19 74 GLU B C 1
ATOM 1446 O O . GLU B 1 74 ? -8.93 -0.25 -7.211 1 92.19 74 GLU B O 1
ATOM 1451 N N . ILE B 1 75 ? -10.93 -0.962 -7.637 1 93.56 75 ILE B N 1
ATOM 1452 C CA . ILE B 1 75 ? -11.125 -1.426 -6.266 1 93.56 75 ILE B CA 1
ATOM 1453 C C . ILE B 1 75 ? -10.211 -2.617 -5.992 1 93.56 75 ILE B C 1
ATOM 1455 O O . ILE B 1 75 ? -9.664 -2.746 -4.895 1 93.56 75 ILE B O 1
ATOM 1459 N N . VAL B 1 76 ? -10.102 -3.463 -6.953 1 95.75 76 VAL B N 1
ATOM 1460 C CA . VAL B 1 76 ? -9.203 -4.609 -6.824 1 95.75 76 VAL B CA 1
ATOM 1461 C C . VAL B 1 76 ? -7.77 -4.125 -6.625 1 95.75 76 VAL B C 1
ATOM 1463 O O . VAL B 1 76 ? -7.082 -4.562 -5.703 1 95.75 76 VAL B O 1
ATOM 1466 N N . LYS B 1 77 ? -7.387 -3.219 -7.441 1 96.88 77 LYS B N 1
ATOM 1467 C CA . LYS B 1 77 ? -6.059 -2.625 -7.344 1 96.88 77 LYS B CA 1
ATOM 1468 C C . LYS B 1 77 ? -5.836 -2.004 -5.969 1 96.88 77 LYS B C 1
ATOM 1470 O O . LYS B 1 77 ? -4.812 -2.256 -5.324 1 96.88 77 LYS B O 1
ATOM 1475 N N . LEU B 1 78 ? -6.797 -1.26 -5.551 1 95.81 78 LEU B N 1
ATOM 1476 C CA . LEU B 1 78 ? -6.711 -0.576 -4.266 1 95.81 78 LEU B CA 1
ATOM 1477 C C . LEU B 1 78 ? -6.551 -1.578 -3.127 1 95.81 78 LEU B C 1
ATOM 1479 O O . LEU B 1 78 ? -5.695 -1.402 -2.256 1 95.81 78 LEU B O 1
ATOM 1483 N N . TYR B 1 79 ? -7.301 -2.561 -3.164 1 95.56 79 TYR B N 1
ATOM 1484 C CA . TYR B 1 79 ? -7.238 -3.572 -2.115 1 95.56 79 TYR B CA 1
ATOM 1485 C C . TYR B 1 79 ? -5.867 -4.238 -2.078 1 95.56 79 TYR B C 1
ATOM 1487 O O . TYR B 1 79 ? -5.293 -4.434 -1.004 1 95.56 79 TYR B O 1
ATOM 1495 N N . LEU B 1 80 ? -5.387 -4.57 -3.248 1 97.62 80 LEU B N 1
ATOM 1496 C CA . LEU B 1 80 ? -4.082 -5.219 -3.332 1 97.62 80 LEU B CA 1
ATOM 1497 C C . LEU B 1 80 ? -2.975 -4.277 -2.865 1 97.62 80 LEU B C 1
ATOM 1499 O O . LEU B 1 80 ? -2.076 -4.688 -2.127 1 97.62 80 LEU B O 1
ATOM 1503 N N . GLN B 1 81 ? -3.045 -3.059 -3.211 1 97.19 81 GLN B N 1
ATOM 1504 C CA . GLN B 1 81 ? -2.045 -2.074 -2.812 1 97.19 81 GLN B CA 1
ATOM 1505 C C . GLN B 1 81 ? -2.014 -1.906 -1.295 1 97.19 81 GLN B C 1
ATOM 1507 O O . GLN B 1 81 ? -0.944 -1.937 -0.684 1 97.19 81 GLN B O 1
ATOM 1512 N N . VAL B 1 82 ? -3.16 -1.842 -0.701 1 96.94 82 VAL B N 1
ATOM 1513 C CA . VAL B 1 82 ? -3.27 -1.621 0.737 1 96.94 82 VAL B CA 1
ATOM 1514 C C . VAL B 1 82 ? -2.717 -2.83 1.489 1 96.94 82 VAL B C 1
ATOM 1516 O O . VAL B 1 82 ? -2.131 -2.686 2.564 1 96.94 82 VAL B O 1
ATOM 1519 N N . ASN B 1 83 ? -2.752 -3.967 0.916 1 96.81 83 ASN B N 1
ATOM 1520 C CA . ASN B 1 83 ? -2.385 -5.184 1.63 1 96.81 83 ASN B CA 1
ATOM 1521 C C . ASN B 1 83 ? -0.981 -5.652 1.257 1 96.81 83 ASN B C 1
ATOM 1523 O O . ASN B 1 83 ? -0.48 -6.629 1.815 1 96.81 83 ASN B O 1
ATOM 1527 N N . THR B 1 84 ? -0.352 -4.938 0.384 1 97.56 84 THR B N 1
ATOM 1528 C CA . THR B 1 84 ? 0.96 -5.332 -0.112 1 97.56 84 THR B CA 1
ATOM 1529 C C . THR B 1 84 ? 1.956 -5.465 1.037 1 97.56 84 THR B C 1
ATOM 1531 O O . THR B 1 84 ? 2.68 -6.457 1.128 1 97.56 84 THR B O 1
ATOM 1534 N N . SER B 1 85 ? 1.982 -4.527 1.913 1 95.44 85 SER B N 1
ATOM 1535 C CA . SER B 1 85 ? 2.934 -4.586 3.02 1 95.44 85 SER B CA 1
ATOM 1536 C C . SER B 1 85 ? 2.627 -5.75 3.953 1 95.44 85 SER B C 1
ATOM 1538 O O . SER B 1 85 ? 3.539 -6.355 4.52 1 95.44 85 SER B O 1
ATOM 1540 N N . ALA B 1 86 ? 1.369 -6.023 4.164 1 95.69 86 ALA B N 1
ATOM 1541 C CA . ALA B 1 86 ? 0.997 -7.18 4.98 1 95.69 86 ALA B CA 1
ATOM 1542 C C . ALA B 1 86 ? 1.451 -8.484 4.328 1 95.69 86 ALA B C 1
ATOM 1544 O O . ALA B 1 86 ? 1.926 -9.391 5.008 1 95.69 86 ALA B O 1
ATOM 1545 N N . PHE B 1 87 ? 1.31 -8.578 3.006 1 97.44 87 PHE B N 1
ATOM 1546 C CA . PHE B 1 87 ? 1.795 -9.75 2.277 1 97.44 87 PHE B CA 1
ATOM 1547 C C . PHE B 1 87 ? 3.283 -9.961 2.529 1 97.44 87 PHE B C 1
ATOM 1549 O O . PHE B 1 87 ? 3.699 -11.055 2.914 1 97.44 87 PHE B O 1
ATOM 1556 N N . ALA B 1 88 ? 4.012 -8.922 2.393 1 96.12 88 ALA B N 1
ATOM 1557 C CA . ALA B 1 88 ? 5.457 -8.992 2.572 1 96.12 88 ALA B CA 1
ATOM 1558 C C . ALA B 1 88 ? 5.812 -9.422 3.994 1 96.12 88 ALA B C 1
ATOM 1560 O O . ALA B 1 88 ? 6.676 -10.281 4.195 1 96.12 88 ALA B O 1
ATOM 1561 N N . ARG B 1 89 ? 5.172 -8.883 4.934 1 94.81 89 ARG B N 1
ATOM 1562 C CA . ARG B 1 89 ? 5.43 -9.203 6.332 1 94.81 89 ARG B CA 1
ATOM 1563 C C . ARG B 1 89 ? 5.117 -10.664 6.629 1 94.81 89 ARG B C 1
ATOM 1565 O O . ARG B 1 89 ? 5.879 -11.336 7.328 1 94.81 89 ARG B O 1
ATOM 1572 N N . ASN B 1 90 ? 4.031 -11.148 6.129 1 96.12 90 ASN B N 1
ATOM 1573 C CA . ASN B 1 90 ? 3.629 -12.531 6.367 1 96.12 90 ASN B CA 1
ATOM 1574 C C . ASN B 1 90 ? 4.598 -13.516 5.715 1 96.12 90 ASN B C 1
ATOM 1576 O O . ASN B 1 90 ? 4.957 -14.523 6.32 1 96.12 90 ASN B O 1
ATOM 1580 N N . ILE B 1 91 ? 5.043 -13.18 4.516 1 96.81 91 ILE B N 1
ATOM 1581 C CA . ILE B 1 91 ? 6.043 -14.008 3.852 1 96.81 91 ILE B CA 1
ATOM 1582 C C . ILE B 1 91 ? 7.328 -14.023 4.676 1 96.81 91 ILE B C 1
ATOM 1584 O O . ILE B 1 91 ? 7.918 -15.078 4.902 1 96.81 91 ILE B O 1
ATOM 1588 N N . LYS B 1 92 ? 7.73 -12.914 5.137 1 95.25 92 LYS B N 1
ATOM 1589 C CA . LYS B 1 92 ? 8.953 -12.805 5.93 1 95.25 92 LYS B CA 1
ATOM 1590 C C . LYS B 1 92 ? 8.844 -13.602 7.223 1 95.25 92 LYS B C 1
ATOM 1592 O O . LYS B 1 92 ? 9.844 -14.148 7.707 1 95.25 92 LYS B O 1
ATOM 1597 N N . LYS B 1 93 ? 7.66 -13.727 7.754 1 96.38 93 LYS B N 1
ATOM 1598 C CA . LYS B 1 93 ? 7.426 -14.461 8.992 1 96.38 93 LYS B CA 1
ATOM 1599 C C . LYS B 1 93 ? 7.34 -15.961 8.727 1 96.38 93 LYS B C 1
ATOM 1601 O O . LYS B 1 93 ? 7.207 -16.75 9.664 1 96.38 93 LYS B O 1
ATOM 1606 N N . GLY B 1 94 ? 7.285 -16.406 7.414 1 94.5 94 GLY B N 1
ATOM 1607 C CA . GLY B 1 94 ? 7.363 -17.828 7.078 1 94.5 94 GLY B CA 1
ATOM 1608 C C . GLY B 1 94 ? 6.008 -18.453 6.797 1 94.5 94 GLY B C 1
ATOM 1609 O O . GLY B 1 94 ? 5.895 -19.672 6.668 1 94.5 94 GLY B O 1
ATOM 1610 N N . PHE B 1 95 ? 4.988 -17.625 6.68 1 96.56 95 PHE B N 1
ATOM 1611 C CA . PHE B 1 95 ? 3.684 -18.188 6.352 1 96.56 95 PHE B CA 1
ATOM 1612 C C . PHE B 1 95 ? 3.656 -18.688 4.91 1 96.56 95 PHE B C 1
ATOM 1614 O O . PHE B 1 95 ? 4.234 -18.062 4.023 1 96.56 95 PHE B O 1
ATOM 1621 N N . ARG B 1 96 ? 2.996 -19.797 4.734 1 96.06 96 ARG B N 1
ATOM 1622 C CA . ARG B 1 96 ? 2.842 -20.344 3.389 1 96.06 96 ARG B CA 1
ATOM 1623 C C . ARG B 1 96 ? 1.841 -19.516 2.582 1 96.06 96 ARG B C 1
ATOM 1625 O O . ARG B 1 96 ? 0.913 -18.938 3.145 1 96.06 96 ARG B O 1
ATOM 1632 N N . VAL B 1 97 ? 1.977 -19.484 1.363 1 97.12 97 VAL B N 1
ATOM 1633 C CA . VAL B 1 97 ? 1.117 -18.75 0.445 1 97.12 97 VAL B CA 1
ATOM 1634 C C . VAL B 1 97 ? -0.342 -19.141 0.679 1 97.12 97 VAL B C 1
ATOM 1636 O O . VAL B 1 97 ? -1.211 -18.266 0.782 1 97.12 97 VAL B O 1
ATOM 1639 N N . GLY B 1 98 ? -0.587 -20.422 0.815 1 96.75 98 GLY B N 1
ATOM 1640 C CA . GLY B 1 98 ? -1.943 -20.891 1.031 1 96.75 98 GLY B CA 1
ATOM 1641 C C . GLY B 1 98 ? -2.578 -20.344 2.293 1 96.75 98 GLY B C 1
ATOM 1642 O O . GLY B 1 98 ? -3.762 -20 2.299 1 96.75 98 GLY B O 1
ATOM 1643 N N . GLN B 1 99 ? -1.836 -20.219 3.332 1 97.44 99 GLN B N 1
ATOM 1644 C CA . GLN B 1 99 ? -2.332 -19.672 4.59 1 97.44 99 GLN B CA 1
ATOM 1645 C C . GLN B 1 99 ? -2.666 -18.188 4.453 1 97.44 99 GLN B C 1
ATOM 1647 O O . GLN B 1 99 ? -3.693 -17.734 4.957 1 97.44 99 GLN B O 1
ATOM 1652 N N . ILE B 1 100 ? -1.811 -17.5 3.812 1 97.75 100 ILE B N 1
ATOM 1653 C CA . ILE B 1 100 ? -2.025 -16.062 3.629 1 97.75 100 ILE B CA 1
ATOM 1654 C C . ILE B 1 100 ? -3.266 -15.836 2.77 1 97.75 100 ILE B C 1
ATOM 1656 O O . ILE B 1 100 ? -4.098 -14.984 3.082 1 97.75 100 ILE B O 1
ATOM 1660 N N . LEU B 1 101 ? -3.436 -16.625 1.728 1 97.88 101 LEU B N 1
ATOM 1661 C CA . LEU B 1 101 ? -4.562 -16.484 0.816 1 97.88 101 LEU B CA 1
ATOM 1662 C C . LEU B 1 101 ? -5.883 -16.75 1.534 1 97.88 101 LEU B C 1
ATOM 1664 O O . LEU B 1 101 ? -6.902 -16.125 1.225 1 97.88 101 LEU B O 1
ATOM 1668 N N . GLN B 1 102 ? -5.867 -17.625 2.463 1 96.81 102 GLN B N 1
ATOM 1669 C CA . GLN B 1 102 ? -7.074 -17.891 3.24 1 96.81 102 GLN B CA 1
ATOM 1670 C C . GLN B 1 102 ? -7.492 -16.656 4.039 1 96.81 102 GLN B C 1
ATOM 1672 O O . GLN B 1 102 ? -8.68 -16.328 4.109 1 96.81 102 GLN B O 1
ATOM 1677 N N . ILE B 1 103 ? -6.547 -16.016 4.578 1 95.69 103 ILE B N 1
ATOM 1678 C CA . ILE B 1 103 ? -6.82 -14.797 5.344 1 95.69 103 ILE B CA 1
ATOM 1679 C C . ILE B 1 103 ? -7.309 -13.695 4.406 1 95.69 103 ILE B C 1
ATOM 1681 O O . ILE B 1 103 ? -8.266 -12.984 4.719 1 95.69 103 ILE B O 1
ATOM 1685 N N . VAL B 1 104 ? -6.691 -13.547 3.271 1 95.31 104 VAL B N 1
ATOM 1686 C CA . VAL B 1 104 ? -7.09 -12.555 2.281 1 95.31 104 VAL B CA 1
ATOM 1687 C C . VAL B 1 104 ? -8.531 -12.805 1.852 1 95.31 104 VAL B C 1
ATOM 1689 O O . VAL B 1 104 ? -9.336 -11.875 1.761 1 95.31 104 VAL B O 1
ATOM 1692 N N . ASP B 1 105 ? -8.805 -14.016 1.566 1 94.81 105 ASP B N 1
ATOM 1693 C CA . ASP B 1 105 ? -10.148 -14.406 1.134 1 94.81 105 ASP B CA 1
ATOM 1694 C C . ASP B 1 105 ? -11.188 -14.078 2.199 1 94.81 105 ASP B C 1
ATOM 1696 O O . ASP B 1 105 ? -12.219 -13.469 1.899 1 94.81 105 ASP B O 1
ATOM 1700 N N . LYS B 1 106 ? -10.914 -14.414 3.373 1 94.88 106 LYS B N 1
ATOM 1701 C CA . LYS B 1 106 ? -11.828 -14.141 4.48 1 94.88 106 LYS B CA 1
ATOM 1702 C C . LYS B 1 106 ? -12 -12.641 4.691 1 94.88 106 LYS B C 1
ATOM 1704 O O . LYS B 1 106 ? -13.125 -12.148 4.809 1 94.88 106 LYS B O 1
ATOM 1709 N N . ASP B 1 107 ? -10.898 -11.898 4.789 1 93.56 107 ASP B N 1
ATOM 1710 C CA . ASP B 1 107 ? -10.93 -10.461 5.043 1 93.56 107 ASP B CA 1
ATOM 1711 C C . ASP B 1 107 ? -11.664 -9.719 3.928 1 93.56 107 ASP B C 1
ATOM 1713 O O . ASP B 1 107 ? -12.453 -8.805 4.195 1 93.56 107 ASP B O 1
ATOM 1717 N N . CYS B 1 108 ? -11.344 -10.133 2.697 1 94.19 108 CYS B N 1
ATOM 1718 C CA . CYS B 1 108 ? -12.008 -9.508 1.557 1 94.19 108 CYS B CA 1
ATOM 1719 C C . CYS B 1 108 ? -13.516 -9.75 1.604 1 94.19 108 CYS B C 1
ATOM 1721 O O . CYS B 1 108 ? -14.297 -8.812 1.449 1 94.19 108 CYS B O 1
ATOM 1723 N N . ASN B 1 109 ? -13.945 -10.898 1.896 1 92.31 109 ASN B N 1
ATOM 1724 C CA . ASN B 1 109 ? -15.359 -11.266 1.851 1 92.31 109 ASN B CA 1
ATOM 1725 C C . ASN B 1 109 ? -16.125 -10.711 3.051 1 92.31 109 ASN B C 1
ATOM 1727 O O . ASN B 1 109 ? -17.328 -10.477 2.971 1 92.31 109 ASN B O 1
ATOM 1731 N N . THR B 1 110 ? -15.445 -10.398 4.102 1 91.56 110 THR B N 1
ATOM 1732 C CA . THR B 1 110 ? -16.094 -9.789 5.25 1 91.56 110 THR B CA 1
ATOM 1733 C C . THR B 1 110 ? -16.391 -8.312 4.98 1 91.56 110 THR B C 1
ATOM 1735 O O . THR B 1 110 ? -17.219 -7.703 5.668 1 91.56 110 THR B O 1
ATOM 1738 N N . GLN B 1 111 ? -15.727 -7.762 4.031 1 85.31 111 GLN B N 1
ATOM 1739 C CA . GLN B 1 111 ? -15.906 -6.348 3.717 1 85.31 111 GLN B CA 1
ATOM 1740 C C . GLN B 1 111 ? -16.938 -6.156 2.613 1 85.31 111 GLN B C 1
ATOM 1742 O O . GLN B 1 111 ? -17.281 -5.023 2.27 1 85.31 111 GLN B O 1
ATOM 1747 N N . VAL B 1 112 ? -17.359 -7.266 2.045 1 84.19 112 VAL B N 1
ATOM 1748 C CA . VAL B 1 112 ? -18.375 -7.191 0.997 1 84.19 112 VAL B CA 1
ATOM 1749 C C . VAL B 1 112 ? -19.719 -6.82 1.605 1 84.19 112 VAL B C 1
ATOM 1751 O O . VAL B 1 112 ? -20.125 -7.371 2.639 1 84.19 112 VAL B O 1
ATOM 1754 N N . GLU B 1 113 ? -20.312 -5.812 1.055 1 68.06 113 GLU B N 1
ATOM 1755 C CA . GLU B 1 113 ? -21.656 -5.406 1.462 1 68.06 113 GLU B CA 1
ATOM 1756 C C . GLU B 1 113 ? -22.719 -6.18 0.694 1 68.06 113 GLU B C 1
ATOM 1758 O O . GLU B 1 113 ? -22.531 -6.52 -0.475 1 68.06 113 GLU B O 1
#

Organism: Pseudomonas phage 201phi2-1 (NCBI:txid198110)

pLDDT: mean 81.9, std 22.47, range [32.84, 98.06]

Foldseek 3Di:
DPPPPPPPPPPPPPPVPPVPPPVPVPPFAALVLLVLLLVVLLVLLVVVLVPDDLVNVLVCLVPDDLVSSPVSSVNSSVLCNVCSVVSNVCVVVPDDSVVVSVVSSVVRVVRHD/DPPPPPPPPPPPPPPVPPVPPPPPVDPFAALVLLVLLLVVLLVLLVVVLVPDDLVNVLVCLVPDDLVSSPVVSVNSSVLCNVCSVVSNVCVVVPDDSVVVSVVSSVVRVVRHD

Secondary structure (DSSP, 8-state):
------------------------------HHHHHHHHHHHHHHHHHHHTT--HHHHHHHHHHS-GGGG-TTHHHHHHHHHHHHHHHHHHHHTT--HHHHHHHHHHHHHHT--/------------------------------HHHHHHHHHHHHHHHHHHHTT--HHHHHHHHHHS-GGGG-TTHHHHHHHHHHHHHHHHHHHHTT--HHHHHHHHHHHHHHT--